Protein AF-A0A2E7BSB4-F1 (afdb_monomer_lite)

pLDDT: mean 89.31, std 11.42, range [35.22, 98.62]

Structure (mmCIF, N/CA/C/O backbone):
data_AF-A0A2E7BSB4-F1
#
_entry.id   AF-A0A2E7BSB4-F1
#
loop_
_atom_site.group_PDB
_atom_site.id
_atom_site.type_symbol
_atom_site.label_atom_id
_atom_site.label_alt_id
_atom_site.label_comp_id
_atom_site.label_asym_id
_atom_site.label_entity_id
_atom_site.label_seq_id
_atom_site.pdbx_PDB_ins_code
_atom_site.Cartn_x
_atom_site.Cartn_y
_atom_site.Cartn_z
_atom_site.occupancy
_atom_site.B_iso_or_equiv
_atom_site.auth_seq_id
_atom_site.auth_comp_id
_atom_site.auth_asym_id
_atom_site.auth_atom_id
_atom_site.pdbx_PDB_model_num
ATOM 1 N N . MET A 1 1 ? 7.992 -13.435 1.504 1.00 95.12 1 MET A N 1
ATOM 2 C CA . MET A 1 1 ? 9.148 -14.080 0.833 1.00 95.12 1 MET A CA 1
ATOM 3 C C . MET A 1 1 ? 10.326 -14.123 1.796 1.00 95.12 1 MET A C 1
ATOM 5 O O . MET A 1 1 ? 10.462 -13.188 2.567 1.00 95.12 1 MET A O 1
ATOM 9 N N . ILE A 1 2 ? 11.161 -15.165 1.762 1.00 96.50 2 ILE A N 1
ATOM 10 C CA . ILE A 1 2 ? 12.450 -15.237 2.476 1.00 96.50 2 ILE A CA 1
ATOM 11 C C . ILE A 1 2 ? 13.504 -15.755 1.487 1.00 96.50 2 ILE A C 1
ATOM 13 O O . ILE A 1 2 ? 13.307 -16.809 0.882 1.00 96.50 2 ILE A O 1
ATOM 17 N N . ARG A 1 3 ? 14.599 -15.011 1.282 1.00 94.50 3 ARG A N 1
ATOM 18 C CA . ARG A 1 3 ? 15.708 -15.318 0.353 1.00 94.50 3 ARG A CA 1
ATOM 19 C C . ARG A 1 3 ? 15.239 -15.720 -1.053 1.00 94.50 3 ARG A C 1
ATOM 21 O O . ARG A 1 3 ? 15.658 -16.734 -1.608 1.00 94.50 3 ARG A O 1
ATOM 28 N N . GLY A 1 4 ? 14.315 -14.948 -1.625 1.00 94.81 4 GLY A N 1
ATOM 29 C CA . GLY A 1 4 ? 13.768 -15.226 -2.959 1.00 94.81 4 GLY A CA 1
ATOM 30 C C . GLY A 1 4 ? 12.701 -16.328 -3.004 1.00 94.81 4 GLY A C 1
ATOM 31 O O . GLY A 1 4 ? 12.092 -16.519 -4.052 1.00 94.81 4 GLY A O 1
ATOM 32 N N . GLN A 1 5 ? 12.451 -17.045 -1.902 1.00 97.25 5 GLN A N 1
ATOM 33 C CA . GLN A 1 5 ? 11.452 -18.114 -1.823 1.00 97.25 5 GLN A CA 1
ATOM 34 C C . GLN A 1 5 ? 10.128 -17.588 -1.255 1.00 97.25 5 GLN A C 1
ATOM 36 O O . GLN A 1 5 ? 10.102 -16.794 -0.309 1.00 97.25 5 GLN A O 1
ATOM 41 N N . VAL A 1 6 ? 9.016 -18.016 -1.841 1.00 97.69 6 VAL A N 1
ATOM 42 C CA . VAL A 1 6 ? 7.657 -17.584 -1.501 1.00 97.69 6 VAL A CA 1
ATOM 43 C C . VAL A 1 6 ? 6.972 -18.682 -0.697 1.00 97.69 6 VAL A C 1
ATOM 45 O O . VAL A 1 6 ? 7.052 -19.852 -1.068 1.00 97.69 6 VAL A O 1
ATOM 48 N N . TYR A 1 7 ? 6.292 -18.293 0.382 1.00 97.75 7 TYR A N 1
ATOM 49 C CA . TYR A 1 7 ? 5.644 -19.201 1.327 1.00 97.75 7 TYR A CA 1
ATOM 50 C C . TYR A 1 7 ? 4.199 -18.762 1.562 1.00 97.75 7 TYR A C 1
ATOM 52 O O . TYR A 1 7 ? 3.951 -17.557 1.672 1.00 97.75 7 TYR A O 1
ATOM 60 N N . ASP A 1 8 ? 3.279 -19.720 1.647 1.00 97.31 8 ASP A N 1
ATOM 61 C CA . ASP A 1 8 ? 1.910 -19.502 2.119 1.00 97.31 8 ASP A CA 1
ATOM 62 C C . ASP A 1 8 ? 1.828 -19.857 3.603 1.00 97.31 8 ASP A C 1
ATOM 64 O O . ASP A 1 8 ? 1.840 -21.023 3.980 1.00 97.31 8 ASP A O 1
ATOM 68 N N . LEU A 1 9 ? 1.762 -18.834 4.452 1.00 96.31 9 LEU A N 1
ATOM 69 C CA . LEU A 1 9 ? 1.710 -19.000 5.902 1.00 96.31 9 LEU A CA 1
ATOM 70 C C . LEU A 1 9 ? 0.288 -18.881 6.462 1.00 96.31 9 LEU A C 1
ATOM 72 O O . LEU A 1 9 ? 0.150 -18.734 7.674 1.00 96.31 9 LEU A O 1
ATOM 76 N N . ASN A 1 10 ? -0.760 -18.927 5.630 1.00 94.81 10 ASN A N 1
ATOM 77 C CA . ASN A 1 10 ? -2.141 -18.737 6.086 1.00 94.81 10 ASN A CA 1
ATOM 78 C C . ASN A 1 10 ? -2.539 -19.743 7.174 1.00 94.81 10 ASN A C 1
ATOM 80 O O . ASN A 1 10 ? -3.096 -19.350 8.193 1.00 94.81 10 ASN A O 1
ATOM 84 N N . GLU A 1 11 ? -2.204 -21.024 7.007 1.00 93.69 11 GLU A N 1
ATOM 85 C CA . GLU A 1 11 ? -2.475 -22.042 8.033 1.00 93.69 11 GLU A CA 1
ATOM 86 C C . GLU A 1 11 ? -1.534 -21.904 9.240 1.00 93.69 11 GLU A C 1
ATOM 88 O O . GLU A 1 11 ? -1.937 -22.087 10.390 1.00 93.69 11 GLU A O 1
ATOM 93 N N . PHE A 1 12 ? -0.278 -21.519 8.994 1.00 95.00 12 PHE A N 1
ATOM 94 C CA . PHE A 1 12 ? 0.735 -21.377 10.038 1.00 95.00 12 PHE A CA 1
ATOM 95 C C . PHE A 1 12 ? 0.530 -20.149 10.931 1.00 95.00 12 PHE A C 1
ATOM 97 O O . PHE A 1 12 ? 1.048 -20.102 12.048 1.00 95.00 12 PHE A O 1
ATOM 104 N N . ILE A 1 13 ? -0.216 -19.142 10.473 1.00 94.94 13 ILE A N 1
ATOM 105 C CA . ILE A 1 13 ? -0.284 -17.832 11.129 1.00 94.94 13 ILE A CA 1
ATOM 106 C C . ILE A 1 13 ? -0.760 -17.912 12.586 1.00 94.94 13 ILE A C 1
ATOM 108 O O . ILE A 1 13 ? -0.289 -17.161 13.441 1.00 94.94 13 ILE A O 1
ATOM 112 N N . HIS A 1 14 ? -1.650 -18.862 12.876 1.00 92.62 14 HIS A N 1
ATOM 113 C CA . HIS A 1 14 ? -2.204 -19.115 14.206 1.00 92.62 14 HIS A CA 1
ATOM 114 C C . HIS A 1 14 ? -1.320 -20.026 15.070 1.00 92.62 14 HIS A C 1
ATOM 116 O O . HIS A 1 14 ? -1.519 -20.101 16.280 1.00 92.62 14 HIS A O 1
ATOM 122 N N . LEU A 1 15 ? -0.351 -20.708 14.455 1.00 94.12 15 LEU A N 1
ATOM 123 C CA . LEU A 1 15 ? 0.587 -21.626 15.103 1.00 94.12 15 LEU A CA 1
ATOM 124 C C . LEU A 1 15 ? 1.935 -20.966 15.411 1.00 94.12 15 LEU A C 1
ATOM 126 O O . LEU A 1 15 ? 2.738 -21.524 16.156 1.00 94.12 15 LEU A O 1
ATOM 130 N N . HIS A 1 16 ? 2.195 -19.787 14.842 1.00 94.50 16 HIS A N 1
ATOM 131 C CA . HIS A 1 16 ? 3.463 -19.094 15.001 1.00 94.50 16 HIS A CA 1
ATOM 132 C C . HIS A 1 16 ? 3.718 -18.710 16.472 1.00 94.50 16 HIS A C 1
ATOM 134 O O . HIS A 1 16 ? 2.967 -17.897 17.021 1.00 94.50 16 HIS A O 1
ATOM 140 N N . PRO A 1 17 ? 4.807 -19.197 17.106 1.00 93.50 17 PRO A N 1
ATOM 141 C CA . PRO A 1 17 ? 5.092 -18.909 18.515 1.00 93.50 17 PRO A CA 1
ATOM 142 C C . PRO A 1 17 ? 5.277 -17.418 18.829 1.00 93.50 17 PRO A C 1
ATOM 144 O O . PRO A 1 17 ? 4.973 -16.977 19.933 1.00 93.50 17 PRO A O 1
ATOM 147 N N . GLY A 1 18 ? 5.740 -16.624 17.856 1.00 90.56 18 GLY A N 1
ATOM 148 C CA . GLY A 1 18 ? 5.853 -15.166 17.982 1.00 90.56 18 GLY A CA 1
ATOM 149 C C . GLY A 1 18 ? 4.527 -14.410 17.808 1.00 90.56 18 GLY A C 1
ATOM 150 O O . GLY A 1 18 ? 4.503 -13.185 17.901 1.00 90.56 18 GLY A O 1
ATOM 151 N N . GLY A 1 19 ? 3.427 -15.118 17.538 1.00 92.69 19 GLY A N 1
ATOM 152 C CA . GLY A 1 19 ? 2.100 -14.558 17.301 1.00 92.69 19 GLY A CA 1
ATOM 153 C C . GLY A 1 19 ? 1.853 -14.122 15.853 1.00 92.69 19 GLY A C 1
ATOM 154 O O . GLY A 1 19 ? 2.778 -13.851 15.081 1.00 92.69 19 GLY A O 1
ATOM 155 N N . ALA A 1 20 ? 0.568 -14.028 15.497 1.00 93.12 20 ALA A N 1
ATOM 156 C CA . ALA A 1 20 ? 0.107 -13.711 14.144 1.00 93.12 20 ALA A CA 1
ATOM 157 C C . ALA A 1 20 ? 0.530 -12.311 13.668 1.00 93.12 20 ALA A C 1
ATOM 159 O O . ALA A 1 20 ? 0.918 -12.144 12.515 1.00 93.12 20 ALA A O 1
ATOM 160 N N . LYS A 1 21 ? 0.518 -11.307 14.560 1.00 92.00 21 LYS A N 1
ATOM 161 C CA . LYS A 1 21 ? 0.800 -9.898 14.213 1.00 92.00 21 LYS A CA 1
ATOM 162 C C . LYS A 1 21 ? 2.166 -9.696 13.554 1.00 92.00 21 LYS A C 1
ATOM 164 O O . LYS A 1 21 ? 2.286 -8.875 12.651 1.00 92.00 21 LYS A O 1
ATOM 169 N N . ILE A 1 22 ? 3.182 -10.461 13.964 1.00 92.69 22 ILE A N 1
ATOM 170 C CA . ILE A 1 22 ? 4.529 -10.378 13.376 1.00 92.69 22 ILE A CA 1
ATOM 171 C C . ILE A 1 22 ? 4.515 -10.852 11.919 1.00 92.69 22 ILE A C 1
ATOM 173 O O . ILE A 1 22 ? 5.155 -10.237 11.069 1.00 92.69 22 ILE A O 1
ATOM 177 N N . LEU A 1 23 ? 3.758 -11.909 11.618 1.00 95.06 23 LEU A N 1
ATOM 178 C CA . LEU A 1 23 ? 3.618 -12.415 10.254 1.00 95.06 23 LEU A CA 1
ATOM 179 C C . LEU A 1 23 ? 2.775 -11.471 9.391 1.00 95.06 23 LEU A C 1
ATOM 181 O O . LEU A 1 23 ? 3.161 -11.201 8.257 1.00 95.06 23 LEU A O 1
ATOM 185 N N . ILE A 1 24 ? 1.695 -10.906 9.946 1.00 95.38 24 ILE A N 1
ATOM 186 C CA . ILE A 1 24 ? 0.869 -9.886 9.276 1.00 95.38 24 ILE A CA 1
ATOM 187 C C . ILE A 1 24 ? 1.730 -8.687 8.872 1.00 95.38 24 ILE A C 1
ATOM 189 O O . ILE A 1 24 ? 1.668 -8.260 7.726 1.00 95.38 24 ILE A O 1
ATOM 193 N N . SER A 1 25 ? 2.611 -8.203 9.756 1.00 94.75 25 SER A N 1
ATOM 194 C CA . SER A 1 25 ? 3.522 -7.086 9.457 1.00 94.75 25 SER A CA 1
ATOM 195 C C . SER A 1 25 ? 4.434 -7.323 8.248 1.00 94.75 25 SER A C 1
ATOM 197 O O . SER A 1 25 ? 4.931 -6.363 7.668 1.00 94.75 25 SER A O 1
ATOM 199 N N . SER A 1 26 ? 4.690 -8.578 7.871 1.00 95.25 26 SER A N 1
ATOM 200 C CA . SER A 1 26 ? 5.563 -8.949 6.748 1.00 95.25 26 SER A CA 1
ATOM 201 C C . SER A 1 26 ? 4.821 -9.624 5.588 1.00 95.25 26 SER A C 1
ATOM 203 O O . SER A 1 26 ? 5.456 -10.080 4.630 1.00 95.25 26 SER A O 1
ATOM 205 N N . ALA A 1 27 ? 3.490 -9.705 5.649 1.00 96.12 27 ALA A N 1
ATOM 206 C CA . ALA A 1 27 ? 2.683 -10.310 4.600 1.00 96.12 27 ALA A CA 1
ATOM 207 C C . ALA A 1 27 ? 2.865 -9.545 3.278 1.00 96.12 27 ALA A C 1
ATOM 209 O O . ALA A 1 27 ? 2.894 -8.318 3.253 1.00 96.12 27 ALA A O 1
ATOM 210 N N . GLY A 1 28 ? 3.044 -10.274 2.172 1.00 95.31 28 GLY A N 1
ATOM 211 C CA . GLY A 1 28 ? 3.274 -9.676 0.848 1.00 95.31 28 GLY A CA 1
ATOM 212 C C . GLY A 1 28 ? 4.652 -9.028 0.637 1.00 95.31 28 GLY A C 1
ATOM 213 O O . GLY A 1 28 ? 4.890 -8.472 -0.431 1.00 95.31 28 GLY A O 1
ATOM 214 N N . MET A 1 29 ? 5.569 -9.122 1.606 1.00 95.25 29 MET A N 1
ATOM 215 C CA . MET A 1 29 ? 6.887 -8.477 1.562 1.00 95.25 29 MET A CA 1
ATOM 216 C C . MET A 1 29 ? 8.059 -9.470 1.571 1.00 95.25 29 MET A C 1
ATOM 218 O O . MET A 1 29 ? 7.892 -10.688 1.720 1.00 95.25 29 MET A O 1
ATOM 222 N N . ASP A 1 30 ? 9.278 -8.943 1.433 1.00 96.06 30 ASP A N 1
ATOM 223 C CA . ASP A 1 30 ? 10.504 -9.661 1.779 1.00 96.06 30 ASP A CA 1
ATOM 224 C C . ASP A 1 30 ? 10.740 -9.629 3.299 1.00 96.06 30 ASP A C 1
ATOM 226 O O . ASP A 1 30 ? 11.121 -8.610 3.870 1.00 96.06 30 ASP A O 1
ATOM 230 N N . ALA A 1 31 ? 10.520 -10.769 3.950 1.00 96.56 31 ALA A N 1
ATOM 231 C CA . ALA A 1 31 ? 10.683 -10.968 5.383 1.00 96.56 31 ALA A CA 1
ATOM 232 C C . ALA A 1 31 ? 12.084 -11.485 5.758 1.00 96.56 31 ALA A C 1
ATOM 234 O O . ALA A 1 31 ? 12.300 -11.845 6.914 1.00 96.56 31 ALA A O 1
ATOM 235 N N . THR A 1 32 ? 13.040 -11.545 4.817 1.00 96.69 32 THR A N 1
ATOM 236 C CA . THR A 1 32 ? 14.380 -12.118 5.050 1.00 96.69 32 THR A CA 1
ATOM 237 C C . THR A 1 32 ? 15.068 -11.485 6.252 1.00 96.69 32 THR A C 1
ATOM 239 O O . THR A 1 32 ? 15.476 -12.194 7.166 1.00 96.69 32 THR A O 1
ATOM 242 N N . THR A 1 33 ? 15.125 -10.153 6.309 1.00 95.38 33 THR A N 1
ATOM 243 C CA . THR A 1 33 ? 15.763 -9.438 7.422 1.00 95.38 33 THR A CA 1
ATOM 244 C C . THR A 1 33 ? 15.073 -9.721 8.756 1.00 95.38 33 THR A C 1
ATOM 246 O O . THR A 1 33 ? 15.748 -9.917 9.762 1.00 95.38 33 THR A O 1
ATOM 249 N N . ALA A 1 34 ? 13.736 -9.765 8.786 1.00 94.00 34 ALA A N 1
ATOM 250 C CA . ALA A 1 34 ? 12.984 -10.053 10.007 1.00 94.00 34 ALA A CA 1
ATOM 251 C C . ALA A 1 34 ? 13.231 -11.489 10.493 1.00 94.00 34 ALA A C 1
ATOM 253 O O . ALA A 1 34 ? 13.474 -11.699 11.678 1.00 94.00 34 ALA A O 1
ATOM 254 N N . TYR A 1 35 ? 13.236 -12.451 9.568 1.00 95.69 35 TYR A N 1
ATOM 255 C CA . TYR A 1 35 ? 13.527 -13.860 9.822 1.00 95.69 35 TYR A CA 1
ATOM 256 C C . TYR A 1 35 ? 14.959 -14.073 10.335 1.00 95.69 35 TYR A C 1
ATOM 258 O O . TYR A 1 35 ? 15.191 -14.832 11.275 1.00 95.69 35 TYR A O 1
ATOM 266 N N . GLU A 1 36 ? 15.934 -13.380 9.745 1.00 95.88 36 GLU A N 1
ATOM 267 C CA . GLU A 1 36 ? 17.338 -13.497 10.133 1.00 95.88 36 GLU A CA 1
ATOM 268 C C . GLU A 1 36 ? 17.643 -12.816 11.467 1.00 95.88 36 GLU A C 1
ATOM 270 O O . GLU A 1 36 ? 18.402 -13.362 12.264 1.00 95.88 36 GLU A O 1
ATOM 275 N N . LYS A 1 37 ? 17.005 -11.673 11.745 1.00 95.62 37 LYS A N 1
ATOM 276 C CA . LYS A 1 37 ? 17.192 -10.897 12.979 1.00 95.62 37 LYS A CA 1
ATOM 277 C C . LYS A 1 37 ? 16.829 -11.672 14.247 1.00 95.62 37 LYS A C 1
ATOM 279 O O . LYS A 1 37 ? 17.408 -11.407 15.295 1.00 95.62 37 LYS A O 1
ATOM 284 N N . VAL A 1 38 ? 15.874 -12.595 14.161 1.00 94.69 38 VAL A N 1
ATOM 285 C CA . VAL A 1 38 ? 15.484 -13.486 15.270 1.00 94.69 38 VAL A CA 1
ATOM 286 C C . VAL A 1 38 ? 16.143 -14.863 15.169 1.00 94.69 38 VAL A C 1
ATOM 288 O O . VAL A 1 38 ? 15.696 -15.815 15.798 1.00 94.69 38 VAL A O 1
ATOM 291 N N . GLU A 1 39 ? 17.190 -14.976 14.349 1.00 95.75 39 GLU A N 1
ATOM 292 C CA . GLU A 1 39 ? 18.036 -16.164 14.219 1.00 95.75 39 GLU A CA 1
ATOM 293 C C . GLU A 1 39 ? 17.301 -17.440 13.774 1.00 95.75 39 GLU A C 1
ATOM 295 O O . GLU A 1 39 ? 17.854 -18.535 13.847 1.00 95.75 39 GLU A O 1
ATOM 300 N N . HIS A 1 40 ? 16.099 -17.328 13.192 1.00 95.06 40 HIS A N 1
ATOM 301 C CA . HIS A 1 40 ? 15.372 -18.490 12.661 1.00 95.06 40 HIS A CA 1
ATOM 302 C C . HIS A 1 40 ? 16.173 -19.249 11.591 1.00 95.06 40 HIS A C 1
ATOM 304 O O . HIS A 1 40 ? 16.036 -20.459 11.442 1.00 95.06 40 HIS A O 1
ATOM 310 N N . HIS A 1 41 ? 17.044 -18.552 10.860 1.00 93.31 41 HIS A N 1
ATOM 311 C CA . HIS A 1 41 ? 17.946 -19.140 9.869 1.00 93.31 41 HIS A CA 1
ATOM 312 C C . HIS A 1 41 ? 19.026 -20.064 10.457 1.00 93.31 41 HIS A C 1
ATOM 314 O O . HIS A 1 41 ? 19.636 -20.815 9.700 1.00 93.31 41 HIS A O 1
ATOM 320 N N . LEU A 1 42 ? 19.267 -20.017 11.772 1.00 95.38 42 LEU A N 1
ATOM 321 C CA . LEU A 1 42 ? 20.225 -20.882 12.466 1.00 95.38 42 LEU A CA 1
ATOM 322 C C . LEU A 1 42 ? 19.580 -22.170 13.000 1.00 95.38 42 LEU A C 1
ATOM 324 O O . LEU A 1 42 ? 20.297 -23.086 13.398 1.00 95.38 42 LEU A O 1
ATOM 328 N N . ASN A 1 43 ? 18.246 -22.263 13.007 1.00 95.25 43 ASN A N 1
ATOM 329 C CA . ASN A 1 43 ? 17.513 -23.413 13.527 1.00 95.25 43 ASN A CA 1
ATOM 330 C C . ASN A 1 43 ? 16.973 -24.288 12.381 1.00 95.25 43 ASN A C 1
ATOM 332 O O . ASN A 1 43 ? 16.087 -23.883 11.625 1.00 95.25 43 ASN A O 1
ATOM 336 N N . SER A 1 44 ? 17.486 -25.516 12.275 1.00 94.00 44 SER A N 1
ATOM 337 C CA . SER A 1 44 ? 17.093 -26.473 11.235 1.00 94.00 44 SER A CA 1
ATOM 338 C C . SER A 1 44 ? 15.641 -26.941 11.344 1.00 94.00 44 SER A C 1
ATOM 340 O O . SER A 1 44 ? 15.029 -27.203 10.313 1.00 94.00 44 SER A O 1
ATOM 342 N N . GLU A 1 45 ? 15.066 -27.019 12.547 1.00 94.00 45 GLU A N 1
ATOM 343 C CA . GLU A 1 45 ? 13.658 -27.392 12.743 1.00 94.00 45 GLU A CA 1
ATOM 344 C C . GLU A 1 45 ? 12.722 -26.293 12.234 1.00 94.00 45 GLU A C 1
ATOM 346 O O . GLU A 1 45 ? 11.745 -26.579 11.544 1.00 94.00 45 GLU A O 1
ATOM 351 N N . VAL A 1 46 ? 13.058 -25.026 12.505 1.00 94.44 46 VAL A N 1
ATOM 352 C CA . VAL A 1 46 ? 12.305 -23.874 11.984 1.00 94.44 46 VAL A CA 1
ATOM 353 C C . VAL A 1 46 ? 12.383 -23.835 10.461 1.00 94.44 46 VAL A C 1
ATOM 355 O O . VAL A 1 46 ? 11.371 -23.605 9.801 1.00 94.44 46 VAL A O 1
ATOM 358 N N . HIS A 1 47 ? 13.558 -24.108 9.889 1.00 90.25 47 HIS A N 1
ATOM 359 C CA . HIS A 1 47 ? 13.717 -24.150 8.438 1.00 90.25 47 HIS A CA 1
ATOM 360 C C . HIS A 1 47 ? 12.926 -25.300 7.795 1.00 90.25 47 HIS A C 1
ATOM 362 O O . HIS A 1 47 ? 12.202 -25.070 6.831 1.00 90.25 47 HIS A O 1
ATOM 368 N N . ALA A 1 48 ? 12.988 -26.506 8.371 1.00 92.62 48 ALA A N 1
ATOM 369 C CA . ALA A 1 48 ? 12.220 -27.657 7.897 1.00 92.62 48 ALA A CA 1
ATOM 370 C C . ALA A 1 48 ? 10.704 -27.415 7.978 1.00 92.62 48 ALA A C 1
ATOM 372 O O . ALA A 1 48 ? 9.965 -27.800 7.074 1.00 92.62 48 ALA A O 1
ATOM 373 N N . MET A 1 49 ? 10.242 -26.737 9.032 1.00 94.00 49 MET A N 1
ATOM 374 C CA . MET A 1 49 ? 8.844 -26.334 9.170 1.00 94.00 49 MET A CA 1
ATOM 375 C C . MET A 1 49 ? 8.448 -25.289 8.122 1.00 94.00 49 MET A C 1
ATOM 377 O O . MET A 1 49 ? 7.392 -25.415 7.510 1.00 94.00 49 MET A O 1
ATOM 381 N N . LEU A 1 50 ? 9.291 -24.281 7.881 1.00 94.94 50 LEU A N 1
ATOM 382 C CA . LEU A 1 50 ? 9.055 -23.250 6.867 1.00 94.94 50 LEU A CA 1
ATOM 383 C C . LEU A 1 50 ? 8.930 -23.854 5.457 1.00 94.94 50 LEU A C 1
ATOM 385 O O . LEU A 1 50 ? 8.062 -23.438 4.689 1.00 94.94 50 LEU A O 1
ATOM 389 N N . ASP A 1 51 ? 9.750 -24.855 5.128 1.00 94.56 51 ASP A N 1
ATOM 390 C CA . ASP A 1 51 ? 9.737 -25.521 3.821 1.00 94.56 51 ASP A CA 1
ATOM 391 C C . ASP A 1 51 ? 8.410 -26.231 3.508 1.00 94.56 51 ASP A C 1
ATOM 393 O O . ASP A 1 51 ? 8.040 -26.329 2.336 1.00 94.56 51 ASP A O 1
ATOM 397 N N . MET A 1 52 ? 7.646 -26.654 4.524 1.00 95.25 52 MET A N 1
ATOM 398 C CA . MET A 1 52 ? 6.307 -27.235 4.333 1.00 95.25 52 MET A CA 1
ATOM 399 C C . MET A 1 52 ? 5.318 -26.248 3.701 1.00 95.25 52 MET A C 1
ATOM 401 O O . MET A 1 52 ? 4.368 -26.660 3.042 1.00 95.25 52 MET A O 1
ATOM 405 N N . TYR A 1 53 ? 5.557 -24.950 3.885 1.00 96.56 53 TYR A N 1
ATOM 406 C CA . TYR A 1 53 ? 4.700 -23.866 3.412 1.00 96.56 53 TYR A CA 1
ATOM 407 C C . TYR A 1 53 ? 5.201 -23.240 2.106 1.00 96.56 53 TYR A C 1
ATOM 409 O O . TYR A 1 53 ? 4.699 -22.204 1.667 1.00 96.56 53 TYR A O 1
ATOM 417 N N . LYS A 1 54 ? 6.235 -23.815 1.483 1.00 97.19 54 LYS A N 1
ATOM 418 C CA . LYS A 1 54 ? 6.866 -23.251 0.291 1.00 97.19 54 LYS A CA 1
ATOM 419 C C . LYS A 1 54 ? 5.957 -23.375 -0.934 1.00 97.19 54 LYS A C 1
ATOM 421 O O . LYS A 1 54 ? 5.628 -24.472 -1.368 1.00 97.19 54 LYS A O 1
ATOM 426 N N . MET A 1 55 ? 5.644 -22.240 -1.557 1.00 97.12 55 MET A N 1
ATOM 427 C CA . MET A 1 55 ? 4.894 -22.178 -2.817 1.00 97.12 55 MET A CA 1
ATOM 428 C C . MET A 1 55 ? 5.790 -22.116 -4.056 1.00 97.12 55 MET A C 1
ATOM 430 O O . MET A 1 55 ? 5.409 -22.589 -5.123 1.00 97.12 55 MET A O 1
ATOM 434 N N . GLY A 1 56 ? 6.972 -21.503 -3.955 1.00 96.62 56 GLY A N 1
ATOM 435 C CA . GLY A 1 56 ? 7.847 -21.318 -5.112 1.00 96.62 56 GLY A CA 1
ATOM 436 C C . GLY A 1 56 ? 8.940 -20.285 -4.880 1.00 96.62 56 GLY A C 1
ATOM 437 O O . GLY A 1 56 ? 9.350 -20.042 -3.746 1.00 96.62 56 GLY A O 1
ATOM 438 N N . SER A 1 57 ? 9.413 -19.666 -5.958 1.00 96.25 57 SER A N 1
ATOM 439 C CA . SER A 1 57 ? 10.452 -18.634 -5.922 1.00 96.25 57 SER A CA 1
ATOM 440 C C . SER A 1 57 ? 10.108 -17.461 -6.828 1.00 96.25 57 SER A C 1
ATOM 442 O O . SER A 1 57 ? 9.469 -17.637 -7.865 1.00 96.25 57 SER A O 1
ATOM 444 N N . VAL A 1 58 ? 10.581 -16.271 -6.468 1.00 94.25 58 VAL A N 1
ATOM 445 C CA . VAL A 1 58 ? 10.441 -15.081 -7.307 1.00 94.25 58 VAL A CA 1
ATOM 446 C C . VAL A 1 58 ? 11.260 -15.247 -8.583 1.00 94.25 58 VAL A C 1
ATOM 448 O O . VAL A 1 58 ? 12.447 -15.574 -8.548 1.00 94.25 58 VAL A O 1
ATOM 451 N N . ARG A 1 59 ? 10.605 -15.015 -9.721 1.00 93.88 59 ARG A N 1
ATOM 452 C CA . ARG A 1 59 ? 11.230 -15.046 -11.041 1.00 93.88 59 ARG A CA 1
ATOM 453 C C . ARG A 1 59 ? 12.093 -13.802 -11.244 1.00 93.88 59 ARG A C 1
ATOM 455 O O . ARG A 1 59 ? 11.668 -12.687 -10.948 1.00 93.88 59 ARG A O 1
ATOM 462 N N . ARG A 1 60 ? 13.297 -13.989 -11.784 1.00 92.69 60 ARG A N 1
ATOM 463 C CA . ARG A 1 60 ? 14.149 -12.887 -12.243 1.00 92.69 60 ARG A CA 1
ATOM 464 C C . ARG A 1 60 ? 13.689 -12.434 -13.631 1.00 92.69 60 ARG A C 1
ATOM 466 O O . ARG A 1 60 ? 13.452 -13.281 -14.485 1.00 92.69 60 ARG A O 1
ATOM 473 N N . LEU A 1 61 ? 13.556 -11.123 -13.823 1.00 94.81 61 LEU A N 1
ATOM 474 C CA . LEU A 1 61 ? 13.203 -10.512 -15.110 1.00 94.81 61 LEU A CA 1
ATOM 475 C C . LEU A 1 61 ? 14.468 -10.167 -15.908 1.00 94.81 61 LEU A C 1
ATOM 477 O O . LEU A 1 61 ? 15.438 -9.678 -15.316 1.00 94.81 61 LEU A O 1
ATOM 481 N N . GLU A 1 62 ? 14.437 -10.333 -17.232 1.00 94.88 62 GLU A N 1
ATOM 482 C CA . GLU A 1 62 ? 15.514 -9.937 -18.144 1.00 94.88 62 GLU A CA 1
ATOM 483 C C . GLU A 1 62 ? 15.227 -8.547 -18.737 1.00 94.88 62 GLU A C 1
ATOM 485 O O . GLU A 1 62 ? 14.877 -8.370 -19.898 1.00 94.88 62 GLU A O 1
ATOM 490 N N . LEU A 1 63 ? 15.398 -7.507 -17.914 1.00 93.38 63 LEU A N 1
ATOM 491 C CA . LEU A 1 63 ? 15.100 -6.108 -18.281 1.00 93.38 63 LEU A CA 1
ATOM 492 C C . LEU A 1 63 ? 16.124 -5.467 -19.243 1.00 93.38 63 LEU A C 1
ATOM 494 O O . LEU A 1 63 ? 16.027 -4.281 -19.558 1.00 93.38 63 LEU A O 1
ATOM 498 N N . GLY A 1 64 ? 17.127 -6.225 -19.688 1.00 90.69 64 GLY A N 1
ATOM 499 C CA . GLY A 1 64 ? 18.141 -5.761 -20.632 1.00 90.69 64 GLY A CA 1
ATOM 500 C C . GLY A 1 64 ? 18.958 -4.555 -20.149 1.00 90.69 64 GLY A C 1
ATOM 501 O O . GLY A 1 64 ? 19.143 -4.317 -18.953 1.00 90.69 64 GLY A O 1
ATOM 502 N N . SER A 1 65 ? 19.488 -3.802 -21.113 1.00 90.12 65 SER A N 1
ATOM 503 C CA . SER A 1 65 ? 20.346 -2.627 -20.902 1.00 90.12 65 SER A CA 1
ATOM 504 C C . SER A 1 65 ? 19.650 -1.305 -21.236 1.00 90.12 65 SER A C 1
ATOM 506 O O . SER A 1 6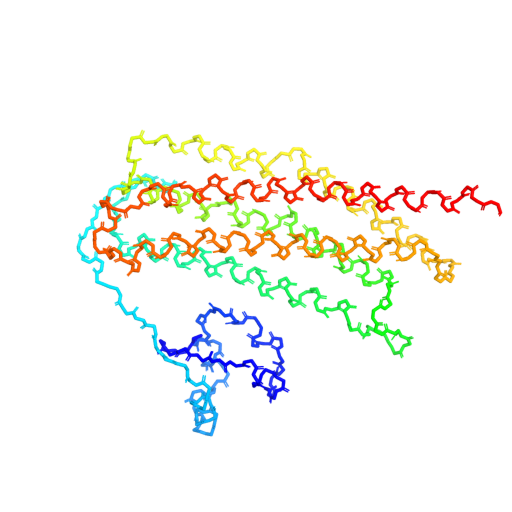5 ? 20.320 -0.285 -21.394 1.00 90.12 65 SER A O 1
ATOM 508 N N . ALA A 1 66 ? 18.321 -1.310 -21.352 1.00 87.88 66 ALA A N 1
ATOM 509 C CA . ALA A 1 66 ? 17.555 -0.127 -21.709 1.00 87.88 66 ALA A CA 1
ATOM 510 C C . ALA A 1 66 ? 17.668 0.971 -20.635 1.00 87.88 66 ALA A C 1
ATOM 512 O O . ALA A 1 66 ? 17.663 0.696 -19.428 1.00 87.88 66 ALA A O 1
ATOM 513 N N . TRP A 1 67 ? 17.784 2.224 -21.075 1.00 90.00 67 TRP A N 1
ATOM 514 C CA . TRP A 1 67 ? 18.006 3.382 -20.211 1.00 90.00 67 TRP A CA 1
ATOM 515 C C . TRP A 1 67 ? 17.375 4.651 -20.793 1.00 90.00 67 TRP A C 1
ATOM 517 O O . TRP A 1 67 ? 17.089 4.726 -21.985 1.00 90.00 67 TRP A O 1
ATOM 527 N N . GLY A 1 68 ? 17.178 5.656 -19.941 1.00 87.62 68 GLY A N 1
ATOM 528 C CA . GLY A 1 68 ? 16.671 6.974 -20.317 1.00 87.62 68 GLY A CA 1
ATOM 529 C C . GLY A 1 68 ? 17.125 8.070 -19.354 1.00 87.62 68 GLY A C 1
ATOM 530 O O . GLY A 1 68 ? 17.871 7.821 -18.402 1.00 87.62 68 GLY A O 1
ATOM 531 N N . TYR A 1 69 ? 16.676 9.298 -19.606 1.00 90.44 69 TYR A N 1
ATOM 532 C CA . TYR A 1 69 ? 16.942 10.450 -18.746 1.00 90.44 69 TYR A CA 1
ATOM 533 C C . TYR A 1 69 ? 15.695 10.805 -17.939 1.00 90.44 69 TYR A C 1
ATOM 535 O O . TYR A 1 69 ? 14.628 11.029 -18.498 1.00 90.44 69 TYR A O 1
ATOM 543 N N . ALA A 1 70 ? 15.844 10.919 -16.623 1.00 92.00 70 ALA A N 1
ATOM 544 C CA . ALA A 1 70 ? 14.802 11.396 -15.728 1.00 92.00 70 ALA A CA 1
ATOM 545 C C . ALA A 1 70 ? 15.217 12.727 -15.099 1.00 92.00 70 ALA A C 1
ATOM 547 O O . ALA A 1 70 ? 16.336 12.875 -14.605 1.00 92.00 70 ALA A O 1
ATOM 548 N N . LEU A 1 71 ? 14.303 13.695 -15.074 1.00 90.44 71 LEU A N 1
ATOM 549 C CA . LEU A 1 71 ? 14.468 14.913 -14.287 1.00 90.44 71 LEU A CA 1
ATOM 550 C C . LEU A 1 71 ? 13.842 14.673 -12.916 1.00 90.44 71 LEU A C 1
ATOM 552 O O . LEU A 1 71 ? 12.621 14.649 -12.778 1.00 90.44 71 LEU A O 1
ATOM 556 N N . THR A 1 72 ? 14.684 14.451 -11.913 1.00 88.56 72 THR A N 1
ATOM 557 C CA . THR A 1 72 ? 14.248 14.225 -10.530 1.00 88.56 72 THR A CA 1
ATOM 558 C C . THR A 1 72 ? 14.322 15.526 -9.726 1.00 88.56 72 THR A C 1
ATOM 560 O O . THR A 1 72 ? 15.018 16.455 -10.147 1.00 88.56 72 THR A O 1
ATOM 563 N N . PRO A 1 73 ? 13.701 15.605 -8.534 1.00 81.44 73 PRO A N 1
ATOM 564 C CA . PRO A 1 73 ? 13.879 16.753 -7.641 1.00 81.44 73 PRO A CA 1
ATOM 565 C C . PRO A 1 73 ? 15.347 17.034 -7.265 1.00 81.44 73 PRO A C 1
ATOM 567 O O . PRO A 1 73 ? 15.696 18.169 -6.959 1.00 81.44 73 PRO A O 1
ATOM 570 N N . ALA A 1 74 ? 16.218 16.019 -7.321 1.00 87.00 74 ALA A N 1
ATOM 571 C CA . ALA A 1 74 ? 17.657 16.147 -7.077 1.00 87.00 74 ALA A CA 1
ATOM 572 C C . ALA A 1 74 ? 18.465 16.549 -8.331 1.00 87.00 74 ALA A C 1
ATOM 574 O O . ALA A 1 74 ? 19.684 16.691 -8.257 1.00 87.00 74 ALA A O 1
ATOM 575 N N . GLY A 1 75 ? 17.802 16.720 -9.479 1.00 88.75 75 GLY A N 1
ATOM 576 C CA . GLY A 1 75 ? 18.403 17.055 -10.766 1.00 88.75 75 GLY A CA 1
ATOM 577 C C . GLY A 1 75 ? 18.260 15.954 -11.828 1.00 88.75 75 GLY A C 1
ATOM 578 O O . GLY A 1 75 ? 17.640 14.908 -11.583 1.00 88.75 75 GLY A O 1
ATOM 579 N N . PRO A 1 76 ? 18.807 16.190 -13.035 1.00 91.88 76 PRO A N 1
ATOM 580 C CA . PRO A 1 76 ? 18.825 15.211 -14.115 1.00 91.88 76 PRO A CA 1
ATOM 581 C C . PRO A 1 76 ? 19.636 13.971 -13.734 1.00 91.88 76 PRO A C 1
ATOM 583 O O . PRO A 1 76 ? 20.740 14.078 -13.200 1.00 91.88 76 PRO A O 1
ATOM 586 N N . LYS A 1 77 ? 19.112 12.789 -14.051 1.00 93.00 77 LYS A N 1
ATOM 587 C CA . LYS A 1 77 ? 19.764 11.505 -13.794 1.00 93.00 77 LYS A CA 1
ATOM 588 C C . LYS A 1 77 ? 19.526 10.543 -14.959 1.00 93.00 77 LYS A C 1
ATOM 590 O O . LYS A 1 77 ? 18.422 10.471 -15.491 1.00 93.00 77 LYS A O 1
ATOM 595 N N . VAL A 1 78 ? 20.553 9.775 -15.323 1.00 94.19 78 VAL A N 1
ATOM 596 C CA . VAL A 1 78 ? 20.403 8.595 -16.191 1.00 94.19 78 VAL A CA 1
ATOM 597 C C . VAL A 1 78 ? 19.844 7.451 -15.353 1.00 94.19 78 VAL A C 1
ATOM 599 O O . VAL A 1 78 ? 20.388 7.146 -14.290 1.00 94.19 78 VAL A O 1
ATOM 602 N N . VAL A 1 79 ? 18.766 6.831 -15.818 1.00 94.56 79 VAL A N 1
ATOM 603 C CA . VAL A 1 79 ? 18.127 5.701 -15.139 1.00 94.56 79 VAL A CA 1
ATOM 604 C C . VAL A 1 79 ? 17.956 4.534 -16.105 1.00 94.56 79 VAL A C 1
ATOM 606 O O . VAL A 1 79 ? 17.561 4.706 -17.256 1.00 94.56 79 VAL A O 1
ATOM 609 N N . SER A 1 80 ? 18.275 3.336 -15.633 1.00 95.25 80 SER A N 1
ATOM 610 C CA . SER A 1 80 ? 18.024 2.080 -16.344 1.00 95.25 80 SER A CA 1
ATOM 611 C C . SER A 1 80 ? 16.607 1.568 -16.093 1.00 95.25 80 SER A C 1
ATOM 613 O O . SER A 1 80 ? 16.018 1.829 -15.040 1.00 95.25 80 SER A O 1
ATOM 615 N N . LEU A 1 81 ? 16.083 0.751 -17.008 1.00 95.06 81 LEU A N 1
ATOM 616 C CA . LEU A 1 81 ? 14.785 0.091 -16.837 1.00 95.06 81 LEU A CA 1
ATOM 617 C C . LEU A 1 81 ? 14.724 -0.727 -15.533 1.00 95.06 81 LEU A C 1
ATOM 619 O O . LEU A 1 81 ? 13.733 -0.681 -14.806 1.00 95.06 81 LEU A O 1
ATOM 623 N N . ALA A 1 82 ? 15.825 -1.393 -15.169 1.00 95.75 82 ALA A N 1
ATOM 624 C CA . ALA A 1 82 ? 15.949 -2.124 -13.908 1.00 95.75 82 ALA A CA 1
ATOM 625 C C . ALA A 1 82 ? 15.911 -1.221 -12.662 1.00 95.75 82 ALA A C 1
ATOM 627 O O . ALA A 1 82 ? 15.406 -1.625 -11.614 1.00 95.75 82 ALA A O 1
ATOM 628 N N . GLU A 1 83 ? 16.450 -0.000 -12.725 1.00 95.94 83 GLU A N 1
ATOM 629 C CA . GLU A 1 83 ? 16.290 0.973 -11.639 1.00 95.94 83 GLU A CA 1
ATOM 630 C C . GLU A 1 83 ? 14.847 1.446 -11.504 1.00 95.94 83 GLU A C 1
ATOM 632 O O . GLU A 1 83 ? 14.366 1.545 -10.375 1.00 95.94 83 GLU A O 1
ATOM 637 N N . VAL A 1 84 ? 14.151 1.678 -12.619 1.00 96.19 84 VAL A N 1
ATOM 638 C CA . VAL A 1 84 ? 12.748 2.102 -12.576 1.00 96.19 84 VAL A CA 1
ATOM 639 C C . VAL A 1 84 ? 11.847 0.978 -12.069 1.00 96.19 84 VAL A C 1
ATOM 641 O O . VAL A 1 84 ? 11.071 1.210 -11.146 1.00 96.19 84 VAL A O 1
ATOM 644 N N . TYR A 1 85 ? 12.025 -0.259 -12.539 1.00 97.06 85 TYR A N 1
ATOM 645 C CA . TYR A 1 85 ? 11.336 -1.433 -11.987 1.00 97.06 85 TYR A CA 1
ATOM 646 C C . TYR A 1 85 ? 11.539 -1.561 -10.468 1.00 97.06 85 TYR A C 1
ATOM 648 O O . TYR A 1 85 ? 10.583 -1.728 -9.711 1.00 97.06 85 TYR A O 1
ATOM 656 N N . ARG A 1 86 ? 12.779 -1.408 -9.983 1.00 96.94 86 ARG A N 1
ATOM 657 C CA . ARG A 1 86 ? 13.061 -1.429 -8.538 1.00 96.94 86 ARG A CA 1
ATOM 658 C C . ARG A 1 86 ? 12.371 -0.292 -7.788 1.00 96.94 86 ARG A C 1
ATOM 660 O O . ARG A 1 86 ? 11.969 -0.505 -6.649 1.00 96.94 86 ARG A O 1
ATOM 667 N N . ALA A 1 87 ? 12.237 0.890 -8.388 1.00 97.44 87 ALA A N 1
ATOM 668 C CA . ALA A 1 87 ? 11.487 1.992 -7.789 1.00 97.44 87 ALA A CA 1
ATOM 669 C C . ALA A 1 87 ? 9.996 1.641 -7.647 1.00 97.44 87 ALA A C 1
ATOM 671 O O . ALA A 1 87 ? 9.433 1.850 -6.575 1.00 97.44 87 ALA A O 1
ATOM 672 N N . TRP A 1 88 ? 9.394 1.020 -8.667 1.00 98.31 88 TRP A N 1
ATOM 673 C CA . TRP A 1 88 ? 8.016 0.519 -8.616 1.00 98.31 88 TRP A CA 1
ATOM 674 C C . TRP A 1 88 ? 7.810 -0.533 -7.522 1.00 98.31 88 TRP A C 1
ATOM 676 O O . TRP A 1 88 ? 6.890 -0.405 -6.717 1.00 98.31 88 TRP A O 1
ATOM 686 N N . VAL A 1 89 ? 8.691 -1.537 -7.438 1.00 97.69 89 VAL A N 1
ATOM 687 C CA . VAL A 1 89 ? 8.617 -2.574 -6.391 1.00 97.69 89 VAL A CA 1
ATOM 688 C C . VAL A 1 89 ? 8.766 -1.962 -4.997 1.00 97.69 89 VAL A C 1
ATOM 690 O O . VAL A 1 89 ? 8.011 -2.309 -4.095 1.00 97.69 89 VAL A O 1
ATOM 693 N N . ARG A 1 90 ? 9.704 -1.023 -4.811 1.00 97.75 90 ARG A N 1
ATOM 694 C CA . ARG A 1 90 ? 9.888 -0.323 -3.527 1.00 97.75 90 ARG A CA 1
ATOM 695 C C . ARG A 1 90 ? 8.652 0.471 -3.127 1.00 97.75 90 ARG A C 1
ATOM 697 O O . ARG A 1 90 ? 8.258 0.418 -1.968 1.00 97.75 90 ARG A O 1
ATOM 704 N N . PHE A 1 91 ? 8.037 1.176 -4.073 1.00 98.50 91 PHE A N 1
ATOM 705 C CA . PHE A 1 91 ? 6.825 1.937 -3.799 1.00 98.50 91 PHE A CA 1
ATOM 706 C C . PHE A 1 91 ? 5.640 1.017 -3.464 1.00 98.50 91 PHE A C 1
ATOM 708 O O . PHE A 1 91 ? 4.926 1.272 -2.497 1.00 98.50 91 PHE A O 1
ATOM 715 N N . LEU A 1 92 ? 5.482 -0.109 -4.174 1.00 98.31 92 LEU A N 1
ATOM 716 C CA . LEU A 1 92 ? 4.510 -1.143 -3.802 1.00 98.31 92 LEU A CA 1
ATOM 717 C C . LEU A 1 92 ? 4.765 -1.673 -2.388 1.00 98.31 92 LEU A C 1
ATOM 719 O O . LEU A 1 92 ? 3.828 -1.748 -1.598 1.00 98.31 92 LEU A O 1
ATOM 723 N N . TYR A 1 93 ? 6.011 -2.009 -2.050 1.00 97.38 93 TYR A N 1
ATOM 724 C CA . TYR A 1 93 ? 6.354 -2.465 -0.703 1.00 97.38 93 TYR A CA 1
ATOM 725 C C . TYR A 1 93 ? 5.993 -1.420 0.347 1.00 97.38 93 TYR A C 1
ATOM 727 O O . TYR A 1 93 ? 5.434 -1.792 1.371 1.00 97.38 93 TYR A O 1
ATOM 735 N N . ARG A 1 94 ? 6.197 -0.126 0.072 1.00 97.81 94 ARG A N 1
ATOM 736 C CA . ARG A 1 94 ? 5.782 0.931 0.998 1.00 97.81 94 ARG A CA 1
ATOM 737 C C . ARG A 1 94 ? 4.270 0.947 1.232 1.00 97.81 94 ARG A C 1
ATOM 739 O O . ARG A 1 94 ? 3.827 1.077 2.368 1.00 97.81 94 ARG A O 1
ATOM 746 N N . VAL A 1 95 ? 3.469 0.773 0.181 1.00 98.25 95 VAL A N 1
ATOM 747 C CA . VAL A 1 95 ? 2.004 0.686 0.312 1.00 98.25 95 VAL A CA 1
ATOM 748 C C . VAL A 1 95 ? 1.584 -0.562 1.096 1.00 98.25 95 VAL A C 1
ATOM 750 O O . VAL A 1 95 ? 0.700 -0.472 1.945 1.00 98.25 95 VAL A O 1
ATOM 753 N N . VAL A 1 96 ? 2.235 -1.704 0.863 1.00 98.06 96 VAL A N 1
ATOM 754 C CA . VAL A 1 96 ? 1.968 -2.952 1.600 1.00 98.06 96 VAL A CA 1
ATOM 755 C C . VAL A 1 96 ? 2.373 -2.833 3.075 1.00 98.06 96 VAL A C 1
ATOM 757 O O . VAL A 1 96 ? 1.636 -3.289 3.943 1.00 98.06 96 VAL A O 1
ATOM 760 N N . GLU A 1 97 ? 3.487 -2.166 3.393 1.00 97.69 97 GLU A N 1
ATOM 761 C CA . GLU A 1 97 ? 3.874 -1.850 4.780 1.00 97.69 97 GLU A CA 1
ATOM 762 C C . GLU A 1 97 ? 2.786 -1.043 5.492 1.00 97.69 97 GLU A C 1
ATOM 764 O O . GLU A 1 97 ? 2.415 -1.357 6.624 1.00 97.69 97 GLU A O 1
ATOM 769 N N . LEU A 1 98 ? 2.261 -0.012 4.822 1.00 97.75 98 LEU A N 1
ATOM 770 C CA . LEU A 1 98 ? 1.196 0.833 5.359 1.00 97.75 98 LEU A CA 1
ATOM 771 C C . LEU A 1 98 ? -0.095 0.042 5.586 1.00 97.75 98 LEU A C 1
ATOM 773 O O . LEU A 1 98 ? -0.722 0.197 6.635 1.00 97.75 98 LEU A O 1
ATOM 777 N N . GLU A 1 99 ? -0.465 -0.823 4.641 1.00 97.69 99 GLU A N 1
ATOM 778 C CA . GLU A 1 99 ? -1.609 -1.734 4.753 1.00 97.69 99 GLU A CA 1
ATOM 779 C C . GLU A 1 99 ? -1.456 -2.674 5.950 1.00 97.69 99 GLU A C 1
ATOM 781 O O . GLU A 1 99 ? -2.331 -2.709 6.814 1.00 97.69 99 GLU A O 1
ATOM 786 N N . ASN A 1 100 ? -0.318 -3.358 6.069 1.00 97.00 100 ASN A N 1
ATOM 787 C CA . ASN A 1 100 ? -0.051 -4.280 7.171 1.00 97.00 100 ASN A CA 1
ATOM 788 C C . ASN A 1 100 ? -0.057 -3.569 8.536 1.00 97.00 100 ASN A C 1
ATOM 790 O O . ASN A 1 100 ? -0.591 -4.099 9.514 1.00 97.00 100 ASN A O 1
ATOM 794 N N . ALA A 1 101 ? 0.507 -2.358 8.613 1.00 96.44 101 ALA A N 1
ATOM 795 C CA . ALA A 1 101 ? 0.482 -1.547 9.828 1.00 96.44 101 ALA A CA 1
ATOM 796 C C . ALA A 1 101 ? -0.952 -1.169 10.225 1.00 96.44 101 ALA A C 1
ATOM 798 O O . ALA A 1 101 ? -1.318 -1.272 11.391 1.00 96.44 101 ALA A O 1
ATOM 799 N N . LEU A 1 102 ? -1.785 -0.773 9.260 1.00 96.56 102 LEU A N 1
ATOM 800 C CA . LEU A 1 102 ? -3.183 -0.422 9.512 1.00 96.56 102 LEU A CA 1
ATOM 801 C C . LEU A 1 102 ? -4.033 -1.634 9.906 1.00 96.56 102 LEU A C 1
ATOM 803 O O . LEU A 1 102 ? -4.816 -1.522 10.842 1.00 96.56 102 LEU A O 1
ATOM 807 N N . VAL A 1 103 ? -3.841 -2.795 9.274 1.00 94.81 103 VAL A N 1
ATOM 808 C CA . VAL A 1 103 ? -4.503 -4.050 9.684 1.00 94.81 103 VAL A CA 1
ATOM 809 C C . VAL A 1 103 ? -4.190 -4.371 11.147 1.00 94.81 103 VAL A C 1
ATOM 811 O O . VAL A 1 103 ? -5.083 -4.711 11.924 1.00 94.81 103 VAL A O 1
ATOM 814 N N . ASN A 1 104 ? -2.928 -4.226 11.555 1.00 93.50 104 ASN A N 1
ATOM 815 C CA . ASN A 1 104 ? -2.535 -4.445 12.943 1.00 93.50 104 ASN A CA 1
ATOM 816 C C . ASN A 1 104 ? -3.149 -3.417 13.907 1.00 93.50 104 ASN A C 1
ATOM 818 O O . ASN A 1 104 ? -3.559 -3.811 15.002 1.00 93.50 104 ASN A O 1
ATOM 822 N N . ASP A 1 105 ? -3.248 -2.148 13.518 1.00 93.38 105 ASP A N 1
ATOM 823 C CA . ASP A 1 105 ? -3.871 -1.102 14.336 1.00 93.38 105 ASP A CA 1
ATOM 824 C C . ASP A 1 105 ? -5.376 -1.344 14.521 1.00 93.38 105 ASP A C 1
ATOM 826 O O . ASP A 1 105 ? -5.856 -1.370 15.655 1.00 93.38 105 ASP A O 1
ATOM 830 N N . PHE A 1 106 ? -6.113 -1.614 13.438 1.00 92.50 106 PHE A N 1
ATOM 831 C CA . PHE A 1 106 ? -7.550 -1.907 13.501 1.00 92.50 106 PHE A CA 1
ATOM 832 C C . PHE A 1 106 ? -7.851 -3.207 14.260 1.00 92.50 106 PHE A C 1
ATOM 834 O O . PHE A 1 106 ? -8.848 -3.292 14.975 1.00 92.50 106 PHE A O 1
ATOM 841 N N . SER A 1 107 ? -6.942 -4.195 14.232 1.00 89.00 107 SER A N 1
ATOM 842 C CA . SER A 1 107 ? -7.110 -5.440 15.003 1.00 89.00 107 SER A CA 1
ATOM 843 C C . SER A 1 107 ? -7.279 -5.219 16.513 1.00 89.00 107 SER A C 1
ATOM 845 O O . SER A 1 107 ? -7.800 -6.091 17.206 1.00 89.00 107 SER A O 1
ATOM 847 N N . VAL A 1 108 ? -6.841 -4.070 17.045 1.00 83.81 108 VAL A N 1
ATOM 848 C CA . VAL A 1 108 ? -6.994 -3.720 18.464 1.00 83.81 108 VAL A CA 1
ATOM 849 C C . VAL A 1 108 ? -8.469 -3.528 18.841 1.00 83.81 108 VAL A C 1
ATOM 851 O O . VAL A 1 108 ? -8.833 -3.772 19.989 1.00 83.81 108 VAL A O 1
ATOM 854 N N . HIS A 1 109 ? -9.340 -3.159 17.897 1.00 75.75 109 HIS A N 1
ATOM 855 C CA . HIS A 1 109 ? -10.760 -2.893 18.170 1.00 75.75 109 HIS A CA 1
ATOM 856 C C . HIS A 1 109 ? -11.563 -4.160 18.477 1.00 75.75 109 HIS A C 1
ATOM 858 O O . HIS A 1 109 ? -12.455 -4.123 19.325 1.00 75.75 109 HIS A O 1
ATOM 864 N N . GLY A 1 110 ? -11.195 -5.289 17.867 1.00 73.69 110 GLY A N 1
ATOM 865 C CA . GLY A 1 110 ? -11.815 -6.595 18.122 1.00 73.69 110 GLY A CA 1
ATOM 866 C C . GLY A 1 110 ? -11.345 -7.277 19.414 1.00 73.69 110 GLY A C 1
ATOM 867 O O . GLY A 1 110 ? -11.853 -8.336 19.776 1.00 73.69 110 GLY A O 1
ATOM 868 N N . LEU A 1 111 ? -10.370 -6.701 20.128 1.00 80.94 111 LEU A N 1
ATOM 869 C CA . LEU A 1 111 ? -9.832 -7.270 21.365 1.00 80.94 111 LEU A CA 1
ATOM 870 C C . LEU A 1 111 ? -10.451 -6.597 22.600 1.00 80.94 111 LEU A C 1
ATOM 872 O O . LEU A 1 111 ? -10.668 -5.383 22.597 1.00 80.94 111 LEU A O 1
ATOM 876 N N . PRO A 1 112 ? -10.712 -7.342 23.689 1.00 77.19 112 PRO A N 1
ATOM 877 C CA . PRO A 1 112 ? -11.044 -6.730 24.969 1.00 77.19 112 PRO A CA 1
ATOM 878 C C . PRO A 1 112 ? -9.804 -6.007 25.520 1.00 77.19 112 PRO A C 1
ATOM 880 O O . PRO A 1 112 ? -8.758 -6.626 25.732 1.00 77.19 112 PRO A O 1
ATOM 883 N N . LEU A 1 113 ? -9.907 -4.696 25.754 1.00 80.81 113 LEU A N 1
ATOM 884 C CA . LEU A 1 113 ? -8.830 -3.875 26.323 1.00 80.81 113 LEU A CA 1
ATOM 885 C C . LEU A 1 113 ? -8.884 -3.851 27.855 1.00 80.81 113 LEU A C 1
ATOM 887 O O . LEU A 1 113 ? -7.896 -3.521 28.513 1.00 80.81 113 LEU A O 1
ATOM 891 N N . THR A 1 114 ? -10.021 -4.238 28.439 1.00 79.56 114 THR A N 1
ATOM 892 C CA . THR A 1 114 ? -10.190 -4.421 29.885 1.00 79.56 114 THR A CA 1
ATOM 893 C C . THR A 1 114 ? -10.858 -5.761 30.207 1.00 79.56 114 THR A C 1
ATOM 895 O O . THR A 1 114 ? -11.518 -6.363 29.366 1.00 79.56 114 THR A O 1
ATOM 898 N N . LYS A 1 115 ? -10.721 -6.243 31.453 1.00 73.06 115 LYS A N 1
ATOM 899 C CA . LYS A 1 115 ? -11.281 -7.541 31.890 1.00 73.06 115 LYS A CA 1
ATOM 900 C C . LYS A 1 115 ? -12.813 -7.630 31.832 1.00 73.06 115 LYS A C 1
ATOM 902 O O . LYS A 1 115 ? -13.342 -8.730 31.937 1.00 73.06 115 LYS A O 1
ATOM 907 N N . GLN A 1 116 ? -13.505 -6.493 31.776 1.00 70.81 116 GLN A N 1
ATOM 908 C CA . GLN A 1 116 ? -14.969 -6.414 31.828 1.00 70.81 116 GLN A CA 1
ATOM 909 C C . GLN A 1 116 ? -15.599 -6.137 30.458 1.00 70.81 116 GLN A C 1
ATOM 911 O O . GLN A 1 116 ? -16.818 -6.188 30.344 1.00 70.81 116 GLN A O 1
ATOM 916 N N . GLU A 1 117 ? -14.781 -5.850 29.446 1.00 75.69 117 GLU A N 1
ATOM 917 C CA . GLU A 1 117 ? -15.226 -5.462 28.111 1.00 75.69 117 GLU A CA 1
ATOM 918 C C . GLU A 1 117 ? -15.548 -6.694 27.263 1.00 75.69 117 GLU A C 1
ATOM 920 O O . GLU A 1 117 ? -14.769 -7.653 27.224 1.00 75.69 117 GLU A O 1
ATOM 925 N N . GLN A 1 118 ? -16.687 -6.663 26.571 1.00 72.81 118 GLN A N 1
ATOM 926 C CA . GLN A 1 118 ? -17.003 -7.693 25.583 1.00 72.81 118 GLN A CA 1
ATOM 927 C C . GLN A 1 118 ? -16.196 -7.458 24.294 1.00 72.81 118 GLN A C 1
ATOM 929 O O . GLN A 1 118 ? -15.941 -6.308 23.917 1.00 72.81 118 GLN A O 1
ATOM 934 N N . PRO A 1 119 ? -15.804 -8.525 23.573 1.00 66.50 119 PRO A N 1
ATOM 935 C CA . PRO A 1 119 ? -15.355 -8.389 22.191 1.00 66.50 119 PRO A CA 1
ATOM 936 C C . PRO A 1 119 ? -16.386 -7.575 21.392 1.00 66.50 119 PRO A C 1
ATOM 938 O O . PRO A 1 119 ? -17.588 -7.756 21.578 1.00 66.50 119 PRO A O 1
ATOM 941 N N . ASP A 1 120 ? -15.913 -6.642 20.567 1.00 69.06 120 ASP A N 1
ATOM 942 C CA . ASP A 1 120 ? -16.731 -5.757 19.715 1.00 69.06 120 ASP A CA 1
ATOM 943 C C . ASP A 1 120 ? -17.577 -4.679 20.424 1.00 69.06 120 ASP A C 1
ATOM 945 O O . ASP A 1 120 ? -18.295 -3.919 19.771 1.00 69.06 120 ASP A O 1
ATOM 949 N N . GLU A 1 121 ? -17.459 -4.534 21.747 1.00 75.69 121 GLU A N 1
ATOM 950 C CA . GLU A 1 121 ? -18.047 -3.395 22.458 1.00 75.69 121 GLU A CA 1
ATOM 951 C C . GLU A 1 121 ? -17.359 -2.083 22.042 1.00 75.69 121 GLU A C 1
ATOM 953 O O . GLU A 1 121 ? -16.131 -1.965 22.108 1.00 75.69 121 GLU A O 1
ATOM 958 N N . VAL A 1 122 ? -18.146 -1.084 21.623 1.00 77.38 122 VAL A N 1
ATOM 959 C CA . VAL A 1 122 ? -17.643 0.258 21.298 1.00 77.38 122 VAL A CA 1
ATOM 960 C C . VAL A 1 122 ? -17.434 1.026 22.596 1.00 77.38 122 VAL A C 1
ATOM 962 O O . VAL A 1 122 ? -18.373 1.551 23.188 1.00 77.38 122 VAL A O 1
ATOM 965 N N . THR A 1 123 ? -16.181 1.112 23.031 1.00 80.69 123 THR A N 1
ATOM 966 C CA . THR A 1 123 ? -15.793 1.881 24.215 1.00 80.69 123 THR A CA 1
ATOM 967 C C . THR A 1 123 ? -15.146 3.214 23.824 1.00 80.69 123 THR A C 1
ATOM 969 O O . THR A 1 123 ? -14.683 3.384 22.689 1.00 80.69 123 THR A O 1
ATOM 972 N N . PRO A 1 124 ? -15.064 4.196 24.739 1.00 81.81 124 PRO A N 1
ATOM 973 C CA . PRO A 1 124 ? -14.416 5.480 24.457 1.00 81.81 124 PRO A CA 1
ATOM 974 C C . PRO A 1 124 ? -12.930 5.313 24.190 1.00 81.81 124 PRO A C 1
ATOM 976 O O . PRO A 1 124 ? -12.386 5.990 23.327 1.00 81.81 124 PRO A O 1
ATOM 979 N N . LEU A 1 125 ? -12.281 4.389 24.907 1.00 84.81 125 LEU A N 1
ATOM 980 C CA . LEU A 1 125 ? -10.877 4.068 24.688 1.00 84.81 125 LEU A CA 1
ATOM 981 C C . LEU A 1 125 ? -10.666 3.495 23.282 1.00 84.81 125 LEU A C 1
ATOM 983 O O . LEU A 1 125 ? -9.811 3.993 22.555 1.00 84.81 125 LEU A O 1
ATOM 987 N N . LYS A 1 126 ? -11.479 2.516 22.859 1.00 86.50 126 LYS A N 1
ATOM 988 C CA . LYS A 1 126 ? -11.423 1.988 21.486 1.00 86.50 126 LYS A CA 1
ATOM 989 C C . LYS A 1 126 ? -11.734 3.055 20.443 1.00 86.50 126 LYS A C 1
ATOM 991 O O . LYS A 1 126 ? -11.047 3.127 19.433 1.00 86.50 126 LYS A O 1
ATOM 996 N N . SER A 1 127 ? -12.712 3.916 20.708 1.00 86.62 127 SER A N 1
ATOM 997 C CA . SER A 1 127 ? -13.074 5.012 19.806 1.00 86.62 127 SER A CA 1
ATOM 998 C C . SER A 1 127 ? -11.962 6.052 19.673 1.00 86.62 127 SER A C 1
ATOM 1000 O O . SER A 1 127 ? -11.715 6.530 18.569 1.00 86.62 127 SER A O 1
ATOM 1002 N N . ALA A 1 128 ? -11.249 6.353 20.761 1.00 88.56 128 ALA A N 1
ATOM 1003 C CA . ALA A 1 128 ? -10.092 7.239 20.742 1.00 88.56 128 ALA A CA 1
ATOM 1004 C C . ALA A 1 128 ? -8.925 6.629 19.955 1.00 88.56 128 ALA A C 1
ATOM 1006 O O . ALA A 1 128 ? -8.356 7.308 19.105 1.00 88.56 128 ALA A O 1
ATOM 1007 N N . LEU A 1 129 ? -8.622 5.342 20.171 1.00 91.25 129 LEU A N 1
ATOM 1008 C CA . LEU A 1 129 ? -7.613 4.618 19.388 1.00 91.25 129 LEU A CA 1
ATOM 1009 C C . LEU A 1 129 ? -7.997 4.556 17.902 1.00 91.25 129 LEU A C 1
ATOM 1011 O O . LEU A 1 129 ? -7.161 4.794 17.039 1.00 91.25 129 LEU A O 1
ATOM 1015 N N . PHE A 1 130 ? -9.272 4.301 17.591 1.00 92.75 130 PHE A N 1
ATOM 1016 C CA . PHE A 1 130 ? -9.797 4.347 16.225 1.00 92.75 130 PHE A CA 1
ATOM 1017 C C . PHE A 1 130 ? -9.589 5.728 15.593 1.00 92.75 130 PHE A C 1
ATOM 1019 O O . PHE A 1 130 ? -9.092 5.834 14.471 1.00 92.75 130 PHE A O 1
ATOM 1026 N N . ALA A 1 131 ? -9.949 6.798 16.307 1.00 93.31 131 ALA A N 1
ATOM 1027 C CA . ALA A 1 131 ? -9.773 8.161 15.825 1.00 93.31 131 ALA A CA 1
ATOM 1028 C C . ALA A 1 131 ? -8.291 8.499 15.601 1.00 93.31 131 ALA A C 1
ATOM 1030 O O . ALA A 1 131 ? -7.970 9.137 14.604 1.00 93.31 131 ALA A O 1
ATOM 1031 N N . GLU A 1 132 ? -7.383 8.030 16.458 1.00 94.88 132 GLU A N 1
ATOM 1032 C CA . GLU A 1 132 ? -5.936 8.172 16.259 1.00 94.88 132 GLU A CA 1
ATOM 1033 C C . GLU A 1 132 ? -5.464 7.448 14.988 1.00 94.88 132 GLU A C 1
ATOM 1035 O O . GLU A 1 132 ? -4.738 8.029 14.178 1.00 94.88 132 GLU A O 1
ATOM 1040 N N . THR A 1 133 ? -5.935 6.219 14.745 1.00 96.94 133 THR A N 1
ATOM 1041 C CA . THR A 1 133 ? -5.631 5.485 13.509 1.00 96.94 133 THR A CA 1
ATOM 1042 C C . THR A 1 133 ? -6.133 6.235 12.271 1.00 96.94 133 THR A C 1
ATOM 1044 O O . THR A 1 133 ? -5.385 6.388 11.305 1.00 96.94 133 THR A O 1
ATOM 1047 N N . ILE A 1 134 ? -7.364 6.760 12.278 1.00 97.06 134 ILE A N 1
ATOM 1048 C CA . ILE A 1 134 ? -7.892 7.536 11.143 1.00 97.06 134 ILE A CA 1
ATOM 1049 C C . ILE A 1 134 ? -7.169 8.881 10.982 1.00 97.06 134 ILE A C 1
ATOM 1051 O O . ILE A 1 134 ? -6.921 9.304 9.852 1.00 97.06 134 ILE A O 1
ATOM 1055 N N . ASP A 1 135 ? -6.774 9.543 12.069 1.00 96.44 135 ASP A N 1
ATOM 1056 C CA . ASP A 1 135 ? -5.972 10.767 12.001 1.00 96.44 135 ASP A CA 1
ATOM 1057 C C . ASP A 1 135 ? -4.596 10.494 11.376 1.00 96.44 135 ASP A C 1
ATOM 1059 O O . ASP A 1 135 ? -4.149 11.247 10.507 1.00 96.44 135 ASP A O 1
ATOM 1063 N N . ARG A 1 136 ? -3.970 9.360 11.722 1.00 96.94 136 ARG A N 1
ATOM 1064 C CA . ARG A 1 136 ? -2.745 8.869 11.076 1.00 96.94 136 ARG A CA 1
ATOM 1065 C C . ARG A 1 136 ? -2.960 8.609 9.585 1.00 96.94 136 ARG A C 1
ATOM 1067 O O . ARG A 1 136 ? -2.097 8.968 8.784 1.00 96.94 136 ARG A O 1
ATOM 1074 N N . VAL A 1 137 ? -4.115 8.057 9.193 1.00 97.69 137 VAL A N 1
ATOM 1075 C CA . VAL A 1 137 ? -4.475 7.884 7.775 1.00 97.69 137 VAL A CA 1
ATOM 1076 C C . VAL A 1 137 ? -4.551 9.233 7.055 1.00 97.69 137 VAL A C 1
ATOM 1078 O O . VAL A 1 137 ? -3.890 9.431 6.035 1.00 97.69 137 VAL A O 1
ATOM 1081 N N . LEU A 1 138 ? -5.324 10.177 7.597 1.00 96.38 138 LEU A N 1
ATOM 1082 C CA . LEU A 1 138 ? -5.508 11.513 7.020 1.00 96.38 138 LEU A CA 1
ATOM 1083 C C . LEU A 1 138 ? -4.205 12.327 6.988 1.00 96.38 138 LEU A C 1
ATOM 1085 O O . LEU A 1 138 ? -4.007 13.158 6.100 1.00 96.38 138 LEU A O 1
ATOM 1089 N N . GLY A 1 139 ? -3.326 12.103 7.960 1.00 94.75 139 GLY A N 1
ATOM 1090 C CA . GLY A 1 139 ? -2.014 12.718 8.066 1.00 94.75 139 GLY A CA 1
ATOM 1091 C C . GLY A 1 139 ? -0.952 11.964 7.276 1.00 94.75 139 GLY A C 1
ATOM 1092 O O . GLY A 1 139 ? -0.801 12.173 6.070 1.00 94.75 139 GLY A O 1
ATOM 1093 N N . SER A 1 140 ? -0.185 11.135 7.986 1.00 95.56 140 SER A N 1
ATOM 1094 C CA . SER A 1 140 ? 1.063 10.569 7.480 1.00 95.56 140 SER A CA 1
ATOM 1095 C C . SER A 1 140 ? 0.853 9.542 6.374 1.00 95.56 140 SER A C 1
ATOM 1097 O O . SER A 1 140 ? 1.614 9.548 5.421 1.00 95.56 140 SER A O 1
ATOM 1099 N N . VAL A 1 141 ? -0.188 8.703 6.418 1.00 97.50 141 VAL A N 1
ATOM 1100 C CA . VAL A 1 141 ? -0.371 7.653 5.391 1.00 97.50 141 VAL A CA 1
ATOM 1101 C C . VAL A 1 141 ? -0.644 8.268 4.017 1.00 97.50 141 VAL A C 1
ATOM 1103 O O . VAL A 1 141 ? 0.010 7.909 3.042 1.00 97.50 141 VAL A O 1
ATOM 1106 N N . ILE A 1 142 ? -1.579 9.221 3.923 1.00 96.75 142 ILE A N 1
ATOM 1107 C CA . ILE A 1 142 ? -1.843 9.927 2.659 1.00 96.75 142 ILE A CA 1
ATOM 1108 C C . ILE A 1 142 ? -0.608 10.719 2.201 1.00 96.75 142 ILE A C 1
ATOM 1110 O O . ILE A 1 142 ? -0.332 10.775 1.002 1.00 96.75 142 ILE A O 1
ATOM 1114 N N . GLU A 1 143 ? 0.143 11.312 3.133 1.00 95.81 143 GLU A N 1
ATOM 1115 C CA . GLU A 1 143 ? 1.389 12.021 2.823 1.00 95.81 143 GLU A CA 1
ATOM 1116 C C . GLU A 1 143 ? 2.467 11.098 2.256 1.00 95.81 143 GLU A C 1
ATOM 1118 O O . GLU A 1 143 ? 3.104 11.441 1.265 1.00 95.81 143 GLU A O 1
ATOM 1123 N N . GLU A 1 144 ? 2.629 9.907 2.818 1.00 96.75 144 GLU A N 1
ATOM 1124 C CA . GLU A 1 144 ? 3.563 8.907 2.312 1.00 96.75 144 GLU A CA 1
ATOM 1125 C C . GLU A 1 144 ? 3.155 8.374 0.931 1.00 96.75 144 GLU A C 1
ATOM 1127 O O . GLU A 1 144 ? 4.013 8.144 0.083 1.00 96.75 144 GLU A O 1
ATOM 1132 N N . ILE A 1 145 ? 1.850 8.234 0.670 1.00 97.44 145 ILE A N 1
ATOM 1133 C CA . ILE A 1 145 ? 1.328 7.774 -0.625 1.00 97.44 145 ILE A CA 1
ATOM 1134 C C . ILE A 1 145 ? 1.500 8.833 -1.718 1.00 97.44 145 ILE A C 1
ATOM 1136 O O . ILE A 1 145 ? 1.855 8.489 -2.840 1.00 97.44 145 ILE A O 1
ATOM 1140 N N . LEU A 1 146 ? 1.198 10.105 -1.440 1.00 96.31 146 LEU A N 1
ATOM 1141 C CA . LEU A 1 146 ? 1.188 11.166 -2.461 1.00 96.31 146 LEU A CA 1
ATOM 1142 C C . LEU A 1 146 ? 2.452 12.028 -2.484 1.00 96.31 146 LEU A C 1
ATOM 1144 O O . LEU A 1 146 ? 2.573 12.901 -3.344 1.00 96.31 146 LEU A O 1
ATOM 1148 N N . GLY A 1 147 ? 3.350 11.821 -1.527 1.00 94.25 147 GLY A N 1
ATOM 1149 C CA . GLY A 1 147 ? 4.525 12.648 -1.324 1.00 94.25 147 GLY A CA 1
ATOM 1150 C C . GLY A 1 147 ? 5.694 12.298 -2.240 1.00 94.25 147 GLY A C 1
ATOM 1151 O O . GLY A 1 147 ? 5.548 11.828 -3.370 1.00 94.25 147 GLY A O 1
ATOM 1152 N N . LYS A 1 148 ? 6.896 12.538 -1.714 1.00 93.00 148 LYS A N 1
ATOM 1153 C CA . LYS A 1 148 ? 8.153 12.563 -2.477 1.00 93.00 148 LYS A CA 1
ATOM 1154 C C . LYS A 1 148 ? 8.471 11.253 -3.195 1.00 93.00 148 LYS A C 1
ATOM 1156 O O . LYS A 1 148 ? 9.071 11.287 -4.266 1.00 93.00 148 LYS A O 1
ATOM 1161 N N . ASP A 1 149 ? 8.075 10.113 -2.636 1.00 94.69 149 ASP A N 1
ATOM 1162 C CA . ASP A 1 149 ? 8.342 8.812 -3.252 1.00 94.69 149 ASP A CA 1
ATOM 1163 C C . ASP A 1 149 ? 7.487 8.595 -4.509 1.00 94.69 149 ASP A C 1
ATOM 1165 O O . ASP A 1 149 ? 8.000 8.104 -5.518 1.00 94.69 149 ASP A O 1
ATOM 1169 N N . LEU A 1 150 ? 6.223 9.041 -4.499 1.00 95.94 150 LEU A N 1
ATOM 1170 C CA . LEU A 1 150 ? 5.371 9.029 -5.690 1.00 95.94 150 LEU A CA 1
ATOM 1171 C C . LEU A 1 150 ? 5.849 10.052 -6.726 1.00 95.94 150 LEU A C 1
ATOM 1173 O O . LEU A 1 150 ? 5.845 9.756 -7.919 1.00 95.94 150 LEU A O 1
ATOM 1177 N N . GLU A 1 151 ? 6.302 11.232 -6.290 1.00 94.56 151 GLU A N 1
ATOM 1178 C CA . GLU A 1 151 ? 6.910 12.230 -7.182 1.00 94.56 151 GLU A CA 1
ATOM 1179 C C . GLU A 1 151 ? 8.173 11.689 -7.860 1.00 94.56 151 GLU A C 1
ATOM 1181 O O . GLU A 1 151 ? 8.341 11.827 -9.072 1.00 94.56 151 GLU A O 1
ATOM 1186 N N . TYR A 1 152 ? 9.050 11.028 -7.101 1.00 94.81 152 TYR A N 1
ATOM 1187 C CA . TYR A 1 152 ? 10.231 10.375 -7.651 1.00 94.81 152 TYR A CA 1
ATOM 1188 C C . TYR A 1 152 ? 9.836 9.290 -8.655 1.00 94.81 152 TYR A C 1
ATOM 1190 O O . TYR A 1 152 ? 10.386 9.254 -9.758 1.00 94.81 152 TYR A O 1
ATOM 1198 N N . LEU A 1 153 ? 8.861 8.444 -8.301 1.00 96.50 153 LEU A N 1
ATOM 1199 C CA . LEU A 1 153 ? 8.356 7.390 -9.175 1.00 96.50 153 LEU A CA 1
ATOM 1200 C C . LEU A 1 153 ? 7.779 7.961 -10.478 1.00 96.50 153 LEU A C 1
ATOM 1202 O O . LEU A 1 153 ? 8.049 7.423 -11.553 1.00 96.50 153 LEU A O 1
ATOM 1206 N N . TRP A 1 154 ? 7.045 9.074 -10.394 1.00 95.38 154 TRP A N 1
ATOM 1207 C CA . TRP A 1 154 ?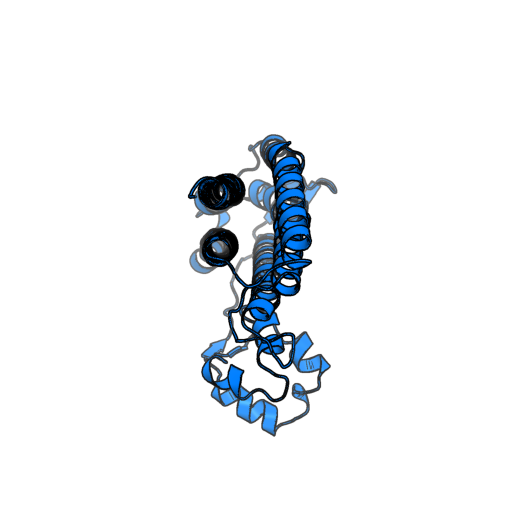 6.540 9.819 -11.545 1.00 95.38 154 TRP A CA 1
ATOM 1208 C C . TRP A 1 154 ? 7.685 10.273 -12.440 1.00 95.38 154 TRP A C 1
ATOM 1210 O O . TRP A 1 154 ? 7.718 9.888 -13.604 1.00 95.38 154 TRP A O 1
ATOM 1220 N N . CYS A 1 155 ? 8.664 10.991 -11.887 1.00 94.25 155 CYS A N 1
ATOM 1221 C CA . CYS A 1 155 ? 9.810 11.516 -12.627 1.00 94.25 155 CYS A CA 1
ATOM 1222 C C . CYS A 1 155 ? 10.582 10.432 -13.390 1.00 94.25 155 CYS A C 1
ATOM 1224 O O . CYS A 1 155 ? 10.896 10.609 -14.570 1.00 94.25 155 CYS A O 1
ATOM 1226 N N . VAL A 1 156 ? 10.901 9.311 -12.730 1.00 94.44 156 VAL A N 1
ATOM 1227 C CA . VAL A 1 156 ? 11.659 8.227 -13.376 1.00 94.44 156 VAL A CA 1
ATOM 1228 C C . VAL A 1 156 ? 10.824 7.445 -14.386 1.00 94.44 156 VAL A C 1
ATOM 1230 O O . VAL A 1 156 ? 11.379 6.940 -15.356 1.00 94.44 156 VAL A O 1
ATOM 1233 N N . THR A 1 157 ? 9.501 7.389 -14.207 1.00 94.75 157 THR A N 1
ATOM 1234 C CA . THR A 1 157 ? 8.595 6.760 -15.175 1.00 94.75 157 THR A CA 1
ATOM 1235 C C . THR A 1 157 ? 8.420 7.656 -16.402 1.00 94.75 157 THR A C 1
ATOM 1237 O O . THR A 1 157 ? 8.691 7.246 -17.525 1.00 94.75 157 THR A O 1
ATOM 1240 N N . THR A 1 158 ? 8.057 8.924 -16.235 1.00 92.62 158 THR A N 1
ATOM 1241 C CA . THR A 1 158 ? 7.913 9.834 -17.381 1.00 92.62 158 THR A CA 1
ATOM 1242 C C . THR A 1 158 ? 9.206 9.990 -18.168 1.00 92.62 158 THR A C 1
ATOM 1244 O O . THR A 1 158 ? 9.153 10.066 -19.386 1.00 92.62 158 THR A O 1
ATOM 1247 N N . GLY A 1 159 ? 10.369 9.962 -17.508 1.00 91.19 159 GLY A N 1
ATOM 1248 C CA . GLY A 1 159 ? 11.659 10.036 -18.198 1.00 91.19 159 GLY A CA 1
ATOM 1249 C C . GLY A 1 159 ? 11.899 8.911 -19.215 1.00 91.19 159 GLY A C 1
ATOM 1250 O O . GLY A 1 159 ? 12.595 9.126 -20.205 1.00 91.19 159 GLY A O 1
ATOM 1251 N N . LEU A 1 160 ? 11.313 7.729 -18.997 1.00 90.81 160 LEU A N 1
ATOM 1252 C CA . LEU A 1 160 ? 11.447 6.575 -19.894 1.00 90.81 160 LEU A CA 1
ATOM 1253 C C . LEU A 1 160 ? 10.316 6.482 -20.920 1.00 90.81 160 LEU A C 1
ATOM 1255 O O . LEU A 1 160 ? 10.576 6.160 -22.073 1.00 90.81 160 LEU A O 1
ATOM 1259 N N . TRP A 1 161 ? 9.076 6.761 -20.510 1.00 92.44 161 TRP A N 1
ATOM 1260 C CA . TRP A 1 161 ? 7.888 6.496 -21.336 1.00 92.44 161 TRP A CA 1
ATOM 1261 C C . TRP A 1 161 ? 7.218 7.740 -21.928 1.00 92.44 161 TRP A C 1
ATOM 1263 O O . TRP A 1 161 ? 6.401 7.606 -22.835 1.00 92.44 161 TRP A O 1
ATOM 1273 N N . ALA A 1 162 ? 7.494 8.937 -21.409 1.00 89.56 162 ALA A N 1
ATOM 1274 C CA . ALA A 1 162 ? 6.842 10.174 -21.846 1.00 89.56 162 ALA A CA 1
ATOM 1275 C C . ALA A 1 162 ? 7.696 11.419 -21.528 1.00 89.56 162 ALA A C 1
ATOM 1277 O O . ALA A 1 162 ? 7.300 12.243 -20.692 1.00 89.56 162 ALA A O 1
ATOM 1278 N N . PRO A 1 163 ? 8.884 11.557 -22.147 1.00 85.31 163 PRO A N 1
ATOM 1279 C CA . PRO A 1 163 ? 9.839 12.619 -21.822 1.00 85.31 163 PRO A CA 1
ATOM 1280 C C . PRO A 1 163 ? 9.332 14.028 -22.168 1.00 85.31 163 PRO A C 1
ATOM 1282 O O . PRO A 1 163 ? 9.868 15.017 -21.674 1.00 85.31 163 PRO A O 1
ATOM 1285 N N . ASP A 1 164 ? 8.299 14.130 -23.000 1.00 85.12 164 ASP A N 1
ATOM 1286 C CA . ASP A 1 164 ? 7.623 15.364 -23.392 1.00 85.12 164 ASP A CA 1
ATOM 1287 C C . ASP A 1 164 ? 6.529 15.808 -22.402 1.00 85.12 164 ASP A C 1
ATOM 1289 O O . ASP A 1 164 ? 6.033 16.936 -22.488 1.00 85.12 164 ASP A O 1
ATOM 1293 N N . ARG A 1 165 ? 6.139 14.960 -21.439 1.00 84.31 165 ARG A N 1
ATOM 1294 C CA . ARG A 1 165 ? 5.095 15.312 -20.469 1.00 84.31 165 ARG A CA 1
ATOM 1295 C C . ARG A 1 165 ? 5.587 16.288 -19.406 1.00 84.31 165 ARG A C 1
ATOM 1297 O O . ARG A 1 165 ? 6.681 16.188 -18.859 1.00 84.31 165 ARG A O 1
ATOM 1304 N N . SER A 1 166 ? 4.696 17.209 -19.039 1.00 82.12 166 SER A N 1
ATOM 1305 C CA . SER A 1 166 ? 4.932 18.150 -17.946 1.00 82.12 166 SER A CA 1
ATOM 1306 C C . SER A 1 166 ? 5.027 17.428 -16.600 1.00 82.12 166 SER A C 1
ATOM 1308 O O . SER A 1 166 ? 4.075 16.788 -16.147 1.00 82.12 166 SER A O 1
ATOM 1310 N N . LEU A 1 167 ? 6.170 17.594 -15.935 1.00 83.19 167 LEU A N 1
ATOM 1311 C CA . LEU A 1 167 ? 6.412 17.055 -14.598 1.00 83.19 167 LEU A CA 1
ATOM 1312 C C . LEU A 1 167 ? 5.648 17.831 -13.519 1.00 83.19 167 LEU A C 1
ATOM 1314 O O . LEU A 1 167 ? 5.093 17.236 -12.597 1.00 83.19 167 LEU A O 1
ATOM 1318 N N . SER A 1 168 ? 5.588 19.158 -13.659 1.00 83.44 168 SER A N 1
ATOM 1319 C CA . SER A 1 168 ? 5.049 20.068 -12.646 1.00 83.44 168 SER A CA 1
ATOM 1320 C C . SER A 1 168 ? 3.550 19.900 -12.426 1.00 83.44 168 SER A C 1
ATOM 1322 O O . SER A 1 168 ? 3.100 19.975 -11.287 1.00 83.44 168 SER A O 1
ATOM 1324 N N . LEU A 1 169 ? 2.778 19.616 -13.480 1.00 80.62 169 LEU A N 1
ATOM 1325 C CA . LEU A 1 169 ? 1.326 19.440 -13.365 1.00 80.62 169 LEU A CA 1
ATOM 1326 C C . LEU A 1 169 ? 0.949 18.294 -12.419 1.00 80.62 169 LEU A C 1
ATOM 1328 O O . LEU A 1 169 ? -0.003 18.413 -11.645 1.00 80.62 169 LEU A O 1
ATOM 1332 N N . HIS A 1 170 ? 1.690 17.185 -12.468 1.00 84.75 170 HIS A N 1
ATOM 1333 C CA . HIS A 1 170 ? 1.426 16.038 -11.605 1.00 84.75 170 HIS A CA 1
ATOM 1334 C C . HIS A 1 170 ? 1.774 16.344 -10.142 1.00 84.75 170 HIS A C 1
ATOM 1336 O O . HIS A 1 170 ? 0.964 16.072 -9.258 1.00 84.75 170 HIS A O 1
ATOM 1342 N N . ILE A 1 171 ? 2.947 16.941 -9.910 1.00 86.50 171 ILE A N 1
ATOM 1343 C CA . ILE A 1 171 ? 3.446 17.307 -8.577 1.00 86.50 171 ILE A CA 1
ATOM 1344 C C . ILE A 1 171 ? 2.493 18.302 -7.905 1.00 86.50 171 ILE A C 1
ATOM 1346 O O . ILE A 1 171 ? 2.048 18.084 -6.781 1.00 86.50 171 ILE A O 1
ATOM 1350 N N . GLU A 1 172 ? 2.094 19.348 -8.628 1.00 88.81 172 GLU A N 1
ATOM 1351 C CA . GLU A 1 172 ? 1.176 20.364 -8.113 1.00 88.81 172 GLU A CA 1
ATOM 1352 C C . GLU A 1 172 ? -0.199 19.768 -7.776 1.00 88.81 172 GLU A C 1
ATOM 1354 O O . GLU A 1 172 ? -0.780 20.083 -6.740 1.00 88.81 172 GLU A O 1
ATOM 1359 N N . SER A 1 173 ? -0.695 18.828 -8.588 1.00 88.44 173 SER A N 1
ATOM 1360 C CA . SER A 1 173 ? -1.959 18.133 -8.303 1.00 88.44 173 SER A CA 1
ATOM 1361 C C . SER A 1 173 ? -1.902 17.309 -7.009 1.00 88.44 173 SER A C 1
ATOM 1363 O O . SER A 1 173 ? -2.887 17.251 -6.274 1.00 88.44 173 SER A O 1
ATOM 1365 N N . ASN A 1 174 ? -0.770 16.658 -6.716 1.00 90.12 174 ASN A N 1
ATOM 1366 C CA . ASN A 1 174 ? -0.592 15.915 -5.463 1.00 90.12 174 ASN A CA 1
ATOM 1367 C C . ASN A 1 174 ? -0.510 16.880 -4.274 1.00 90.12 174 ASN A C 1
ATOM 1369 O O . ASN A 1 174 ? -1.183 16.675 -3.263 1.00 90.12 174 ASN A O 1
ATOM 1373 N N . LYS A 1 175 ? 0.245 17.973 -4.430 1.00 88.69 175 LYS A N 1
ATOM 1374 C CA . LYS A 1 175 ? 0.385 19.023 -3.420 1.00 88.69 175 LYS A CA 1
ATOM 1375 C C . LYS A 1 175 ? -0.957 19.655 -3.054 1.00 88.69 175 LYS A C 1
ATOM 1377 O O . LYS A 1 175 ? -1.259 19.782 -1.874 1.00 88.69 175 LYS A O 1
ATOM 1382 N N . GLN A 1 176 ? -1.806 19.956 -4.033 1.00 88.88 176 GLN A N 1
ATOM 1383 C CA . GLN A 1 176 ? -3.154 20.483 -3.790 1.00 88.88 176 GLN A CA 1
ATOM 1384 C C . GLN A 1 176 ? -4.025 19.539 -2.956 1.00 88.88 176 GLN A C 1
ATOM 1386 O O . GLN A 1 176 ? -4.832 20.000 -2.151 1.00 88.88 176 GLN A O 1
ATOM 1391 N N . LEU A 1 177 ? -3.872 18.223 -3.121 1.00 86.88 177 LEU A N 1
ATOM 1392 C CA . LEU A 1 177 ? -4.616 17.243 -2.333 1.00 86.88 177 LEU A CA 1
ATOM 1393 C C . LEU A 1 177 ? -4.045 17.100 -0.910 1.00 86.88 177 LEU A C 1
ATOM 1395 O O . LEU A 1 177 ? -4.806 16.954 0.046 1.00 86.88 177 LEU A O 1
ATOM 1399 N N . LEU A 1 178 ? -2.720 17.199 -0.759 1.00 88.06 178 LEU A N 1
ATOM 1400 C CA . LEU A 1 178 ? -2.021 17.155 0.530 1.00 88.06 178 LEU A CA 1
ATOM 1401 C C . LEU A 1 178 ? -2.243 18.417 1.374 1.00 88.06 178 LEU A C 1
ATOM 1403 O O . LEU A 1 178 ? -2.505 18.335 2.574 1.00 88.06 178 LEU A O 1
ATOM 1407 N N . GLU A 1 179 ? -2.154 19.588 0.765 1.00 87.56 179 GLU A N 1
ATOM 1408 C CA . GLU A 1 179 ? -2.289 20.888 1.432 1.00 87.56 179 GLU A CA 1
ATOM 1409 C C . GLU A 1 179 ? -3.726 21.427 1.367 1.00 87.56 179 GLU A C 1
ATOM 1411 O O . GLU A 1 179 ? -4.040 22.483 1.915 1.00 87.56 179 GLU A O 1
ATOM 1416 N N . GLY A 1 180 ? -4.624 20.699 0.703 1.00 83.81 180 GLY A N 1
ATOM 1417 C CA . GLY A 1 180 ? -5.997 21.118 0.484 1.00 83.81 180 GLY A CA 1
ATOM 1418 C C . GLY A 1 180 ? -6.801 21.248 1.777 1.00 83.81 180 GLY A C 1
ATOM 1419 O O . GLY A 1 180 ? -6.737 20.405 2.676 1.00 83.81 180 GLY A O 1
ATOM 1420 N N . ALA A 1 181 ? -7.671 22.262 1.814 1.00 86.38 181 ALA A N 1
ATOM 1421 C CA . ALA A 1 181 ? -8.577 22.525 2.936 1.00 86.38 181 ALA A CA 1
ATOM 1422 C C . ALA A 1 181 ? -9.460 21.316 3.304 1.00 86.38 181 ALA A C 1
ATOM 1424 O O . ALA A 1 181 ? -9.867 21.175 4.454 1.00 86.38 181 ALA A O 1
ATOM 1425 N N . SER A 1 182 ? -9.727 20.423 2.344 1.00 86.69 182 SER A N 1
ATOM 1426 C CA . SER A 1 182 ? -10.450 19.170 2.570 1.00 86.69 182 SER A CA 1
ATOM 1427 C C . SER A 1 182 ? -9.745 18.271 3.593 1.00 86.69 182 SER A C 1
ATOM 1429 O O . SER A 1 182 ? -10.373 17.752 4.507 1.00 86.69 182 SER A O 1
ATOM 1431 N N . ARG A 1 183 ? -8.430 18.076 3.492 1.00 89.94 183 ARG A N 1
ATOM 1432 C CA . ARG A 1 183 ? -7.727 17.164 4.405 1.00 89.94 183 ARG A CA 1
ATOM 1433 C C . ARG A 1 183 ? -7.648 17.747 5.816 1.00 89.94 183 ARG A C 1
ATOM 1435 O O . ARG A 1 183 ? -7.916 17.047 6.787 1.00 89.94 183 ARG A O 1
ATOM 1442 N N . VAL A 1 184 ? -7.367 19.048 5.914 1.00 89.88 184 VAL A N 1
ATOM 1443 C CA . VAL A 1 184 ? -7.337 19.788 7.188 1.00 89.88 184 VAL A CA 1
ATOM 1444 C C . VAL A 1 184 ? -8.698 19.722 7.885 1.00 89.88 184 VAL A C 1
ATOM 1446 O O . VAL A 1 184 ? -8.788 19.276 9.027 1.00 89.88 184 VAL A O 1
ATOM 1449 N N . ARG A 1 185 ? -9.778 20.053 7.168 1.00 91.50 185 ARG A N 1
ATOM 1450 C CA . ARG A 1 185 ? -11.140 20.015 7.710 1.00 91.50 185 ARG A CA 1
ATOM 1451 C C . ARG A 1 185 ? -11.570 18.604 8.118 1.00 91.50 185 ARG A C 1
ATOM 1453 O O . ARG A 1 185 ? -12.288 18.454 9.101 1.00 91.50 185 ARG A O 1
ATOM 1460 N N . ALA A 1 186 ? -11.157 17.568 7.383 1.00 92.25 186 ALA A N 1
ATOM 1461 C CA . ALA A 1 186 ? -11.451 16.183 7.754 1.00 92.25 186 ALA A CA 1
ATOM 1462 C C . ALA A 1 186 ? -10.863 15.826 9.133 1.00 92.25 186 ALA A C 1
ATOM 1464 O O . ALA A 1 186 ? -11.563 15.247 9.964 1.00 92.25 186 ALA A O 1
ATOM 1465 N N . ARG A 1 187 ? -9.620 16.243 9.410 1.00 93.25 187 ARG A N 1
ATOM 1466 C CA . ARG A 1 187 ? -8.967 16.034 10.715 1.00 93.25 187 ARG A CA 1
ATOM 1467 C C . ARG A 1 187 ? -9.646 16.821 11.836 1.00 93.25 187 ARG A C 1
ATOM 1469 O O . ARG A 1 187 ? -9.891 16.273 12.907 1.00 93.25 187 ARG A O 1
ATOM 1476 N N . GLU A 1 188 ? -10.030 18.073 11.586 1.00 92.50 188 GLU A N 1
ATOM 1477 C CA . GLU A 1 188 ? -10.793 18.882 12.553 1.00 92.50 188 GLU A CA 1
ATOM 1478 C C . GLU A 1 188 ? -12.150 18.248 12.899 1.00 92.50 188 GLU A C 1
ATOM 1480 O O . GLU A 1 188 ? -12.544 18.189 14.068 1.00 92.50 188 GLU A O 1
ATOM 1485 N N . GLN A 1 189 ? -12.859 17.732 11.891 1.00 91.50 189 GLN A N 1
ATOM 1486 C CA . GLN A 1 189 ? -14.139 17.055 12.079 1.00 91.50 189 GLN A CA 1
ATOM 1487 C C . GLN A 1 189 ? -13.984 15.740 12.852 1.00 91.50 189 GLN A C 1
ATOM 1489 O O . GLN A 1 189 ? -14.789 15.465 13.742 1.00 91.50 189 GLN A O 1
ATOM 1494 N N . LEU A 1 190 ? -12.943 14.955 12.559 1.00 93.25 190 LEU A N 1
ATOM 1495 C CA . LEU A 1 190 ? -12.614 13.739 13.303 1.00 93.25 190 LEU A CA 1
ATOM 1496 C C . LEU A 1 190 ? -12.325 14.041 14.775 1.00 93.25 190 LEU A C 1
ATOM 1498 O O . LEU A 1 190 ? -12.884 13.389 15.655 1.00 93.25 190 LEU A O 1
ATOM 1502 N N . LYS A 1 191 ? -11.504 15.064 15.043 1.00 91.81 191 LYS A N 1
ATOM 1503 C CA . LYS A 1 191 ? -11.201 15.511 16.406 1.00 91.81 191 LYS A CA 1
ATOM 1504 C C . LYS A 1 191 ? -12.475 15.908 17.149 1.00 91.81 191 LYS A C 1
ATOM 1506 O O . LYS A 1 191 ? -12.699 15.459 18.266 1.00 91.81 191 LYS A O 1
ATOM 1511 N N . THR A 1 192 ? -13.329 16.704 16.508 1.00 88.88 192 THR A N 1
ATOM 1512 C CA . THR A 1 192 ? -14.597 17.164 17.094 1.00 88.88 192 THR A CA 1
ATOM 1513 C C . THR A 1 192 ? -15.512 15.987 17.429 1.00 88.88 192 THR A C 1
ATOM 1515 O O . THR A 1 192 ? -16.098 15.942 18.507 1.00 88.88 192 THR A O 1
ATOM 1518 N N . TRP A 1 193 ? -15.614 15.013 16.525 1.00 85.75 193 TRP A N 1
ATOM 1519 C CA . TRP A 1 193 ? -16.383 13.793 16.744 1.00 85.75 193 TRP A CA 1
ATOM 1520 C C . TRP A 1 193 ? -15.828 12.962 17.909 1.00 85.75 193 TRP A C 1
ATOM 1522 O O . TRP A 1 193 ? -16.594 12.552 18.777 1.00 85.75 193 TRP A O 1
ATOM 1532 N N . ASN A 1 194 ? -14.507 12.787 17.991 1.00 87.44 194 ASN A N 1
ATOM 1533 C CA . ASN A 1 194 ? -13.873 12.067 19.094 1.00 87.44 194 ASN A CA 1
ATOM 1534 C C . ASN A 1 194 ? -14.068 12.774 20.450 1.00 87.44 194 ASN A C 1
ATOM 1536 O O . ASN A 1 194 ? -14.443 12.132 21.431 1.00 87.44 194 ASN A O 1
ATOM 1540 N N . ASP A 1 195 ? -13.898 14.099 20.501 1.00 85.94 195 ASP A N 1
ATOM 1541 C CA . ASP A 1 195 ? -14.109 14.902 21.715 1.00 85.94 195 ASP A CA 1
ATOM 1542 C C . ASP A 1 195 ? -15.559 14.755 22.230 1.00 85.94 195 ASP A C 1
ATOM 1544 O O . ASP A 1 195 ? -15.798 14.619 23.433 1.00 85.94 195 ASP A O 1
ATOM 1548 N N . GLN A 1 196 ? -16.540 14.709 21.318 1.00 80.88 196 GLN A N 1
ATOM 1549 C CA . GLN A 1 196 ? -17.946 14.469 21.658 1.00 80.88 196 GLN A CA 1
ATOM 1550 C C . GLN A 1 196 ? -18.194 13.060 22.214 1.00 80.88 196 GLN A C 1
ATOM 1552 O O . GLN A 1 196 ? -19.010 12.908 23.123 1.00 80.88 196 GLN A O 1
ATOM 1557 N N . LEU A 1 197 ? -17.518 12.035 21.688 1.00 77.38 197 LEU A N 1
ATOM 1558 C CA . LEU A 1 197 ? -17.638 10.656 22.173 1.00 77.38 197 LEU A CA 1
ATOM 1559 C C . LEU A 1 197 ? -17.083 10.499 23.587 1.00 77.38 197 LEU A C 1
ATOM 1561 O O . LEU A 1 197 ? -17.756 9.950 24.460 1.00 77.38 197 LEU A O 1
ATOM 1565 N N . VAL A 1 198 ? -15.891 11.042 23.837 1.00 78.88 198 VAL A N 1
ATOM 1566 C CA . VAL A 1 198 ? -15.256 11.006 25.162 1.00 78.88 198 VAL A CA 1
ATOM 1567 C C . VAL A 1 198 ? -16.131 11.711 26.202 1.00 78.88 198 VAL A C 1
ATOM 1569 O O . VAL A 1 198 ? -16.347 11.179 27.291 1.00 78.88 198 VAL A O 1
ATOM 1572 N N . ALA A 1 199 ? -16.704 12.869 25.855 1.00 77.06 199 ALA A N 1
ATOM 1573 C CA . ALA A 1 199 ? -17.589 13.611 26.751 1.00 77.06 199 ALA A CA 1
ATOM 1574 C C . ALA A 1 199 ? -18.872 12.838 27.119 1.00 77.06 199 ALA A C 1
ATOM 1576 O O . ALA A 1 199 ? -19.342 12.945 28.251 1.00 77.06 199 ALA A O 1
ATOM 1577 N N . ARG A 1 200 ? -19.432 12.039 26.195 1.00 70.00 200 ARG A N 1
ATOM 1578 C CA . ARG A 1 200 ? -20.646 11.232 26.440 1.00 70.00 200 ARG A CA 1
ATOM 1579 C C . ARG A 1 200 ? -20.415 10.104 27.444 1.00 70.00 200 ARG A C 1
ATOM 1581 O O . ARG A 1 200 ? -21.309 9.791 28.224 1.00 70.00 200 ARG A O 1
ATOM 1588 N N . SER A 1 201 ? -19.225 9.513 27.457 1.00 62.09 201 SER A N 1
ATOM 1589 C CA . SER A 1 201 ? -18.952 8.338 28.285 1.00 62.09 201 SER A CA 1
ATOM 1590 C C . SER A 1 201 ? -18.725 8.619 29.764 1.00 62.09 201 SER A C 1
ATOM 1592 O O . SER A 1 201 ? -18.774 7.687 30.566 1.00 62.09 201 SER A O 1
ATOM 1594 N N . MET A 1 202 ? -18.480 9.867 30.158 1.00 57.12 202 MET A N 1
ATOM 1595 C CA . MET A 1 202 ? -18.285 10.201 31.571 1.00 57.12 202 MET A CA 1
ATOM 1596 C C . MET A 1 202 ? -19.590 10.171 32.394 1.00 57.12 202 MET A C 1
ATOM 1598 O O . MET A 1 202 ? -19.550 10.510 33.575 1.00 57.12 202 MET A O 1
ATOM 1602 N N . GLY A 1 203 ? -20.733 9.760 31.816 1.00 52.94 203 GLY A N 1
ATOM 1603 C CA . GLY A 1 203 ? -22.027 9.815 32.505 1.00 52.94 203 GLY A CA 1
ATOM 1604 C C . GLY A 1 203 ? -23.064 8.711 32.256 1.00 52.94 203 GLY A C 1
ATOM 1605 O O . GLY A 1 203 ? -24.039 8.712 32.999 1.00 52.94 203 GLY A O 1
ATOM 1606 N N . ASP A 1 204 ? -22.923 7.780 31.298 1.00 54.81 204 ASP A N 1
ATOM 1607 C CA . ASP A 1 204 ? -24.077 6.955 30.883 1.00 54.81 204 ASP A CA 1
ATOM 1608 C C . ASP A 1 204 ? -23.782 5.496 30.476 1.00 54.81 204 ASP A C 1
ATOM 1610 O O . ASP A 1 204 ? -22.656 5.144 30.136 1.00 54.81 204 ASP A O 1
ATOM 1614 N N . LYS A 1 205 ? -24.822 4.643 30.526 1.00 55.75 205 LYS A N 1
ATOM 1615 C CA . LYS A 1 205 ? -24.824 3.262 29.994 1.00 55.75 205 LYS A CA 1
ATOM 1616 C C . LYS A 1 205 ? -24.865 3.275 28.453 1.00 55.75 205 LYS A C 1
ATOM 1618 O O . LYS A 1 205 ? -25.312 4.279 27.900 1.00 55.75 205 LYS A O 1
ATOM 1623 N N . PRO A 1 206 ? -24.492 2.175 27.765 1.00 55.94 206 PRO A N 1
ATOM 1624 C CA . PRO A 1 206 ? -24.542 2.107 26.304 1.00 55.94 206 PRO A CA 1
ATOM 1625 C C . PRO A 1 206 ? -25.933 2.473 25.759 1.00 55.94 206 PRO A C 1
ATOM 1627 O O . PRO A 1 206 ? -26.943 1.954 26.248 1.00 55.94 206 PRO A O 1
ATOM 1630 N N . ARG A 1 207 ? -25.997 3.374 24.772 1.00 61.84 207 ARG A N 1
ATOM 1631 C CA . ARG A 1 207 ? -27.238 3.877 24.144 1.00 61.84 207 ARG A CA 1
ATOM 1632 C C . ARG A 1 207 ? -27.339 3.410 22.689 1.00 61.84 207 ARG A C 1
ATOM 1634 O O . ARG A 1 207 ? -26.356 2.996 22.085 1.00 61.84 207 ARG A O 1
ATOM 1641 N N . ALA A 1 208 ? -28.530 3.513 22.095 1.00 55.94 208 ALA A N 1
ATOM 1642 C CA . ALA A 1 208 ? -28.763 3.164 20.688 1.00 55.94 208 ALA A CA 1
ATOM 1643 C C . ALA A 1 208 ? -27.796 3.881 19.710 1.00 55.94 208 ALA A C 1
ATOM 1645 O O . ALA A 1 208 ? -27.340 3.261 18.745 1.00 55.94 208 ALA A O 1
ATOM 1646 N N . GLY A 1 209 ? -27.358 5.106 20.030 1.00 60.78 209 GLY A N 1
ATOM 1647 C CA . GLY A 1 209 ? -26.353 5.855 19.275 1.00 60.78 209 GLY A CA 1
ATOM 1648 C C . GLY A 1 209 ? -24.976 5.189 19.167 1.00 60.78 209 GLY A C 1
ATOM 1649 O O . GLY A 1 209 ? -24.253 5.466 18.207 1.00 60.78 209 GLY A O 1
ATOM 1650 N N . ASP A 1 210 ? -24.630 4.261 20.064 1.00 70.94 210 ASP A N 1
ATOM 1651 C CA . ASP A 1 210 ? -23.367 3.509 20.009 1.00 70.94 210 ASP A CA 1
ATOM 1652 C C . ASP A 1 210 ? -23.333 2.550 18.810 1.00 70.94 210 ASP A C 1
ATOM 1654 O O . ASP A 1 210 ? -22.281 2.332 18.206 1.00 70.94 210 ASP A O 1
ATOM 1658 N N . LEU A 1 211 ? -24.500 2.065 18.365 1.00 75.88 211 LEU A N 1
ATOM 1659 C CA . LEU A 1 211 ? -24.617 1.265 17.142 1.00 75.88 211 LEU A CA 1
ATOM 1660 C C . LEU A 1 211 ? -24.335 2.101 15.890 1.00 75.88 211 LEU A C 1
ATOM 1662 O O . LEU A 1 211 ? -23.712 1.610 14.948 1.00 75.88 211 LEU A O 1
ATOM 1666 N N . ALA A 1 212 ? -24.784 3.360 15.853 1.00 79.88 212 ALA A N 1
ATOM 1667 C CA . ALA A 1 212 ? -24.497 4.257 14.736 1.00 79.88 212 ALA A CA 1
ATOM 1668 C C . ALA A 1 212 ? -22.997 4.583 14.664 1.00 79.88 212 ALA A C 1
ATOM 1670 O O . ALA A 1 212 ? -22.415 4.552 13.579 1.00 79.88 212 ALA A O 1
ATOM 1671 N N . ILE A 1 213 ? -22.368 4.827 15.818 1.00 82.19 213 ILE A N 1
ATOM 1672 C CA . ILE A 1 213 ? -20.924 5.063 15.949 1.00 82.19 213 ILE A CA 1
ATOM 1673 C C . ILE A 1 213 ? -20.132 3.849 15.459 1.00 82.19 213 ILE A C 1
ATOM 1675 O O . ILE A 1 213 ? -19.280 4.009 14.585 1.00 82.19 213 ILE A O 1
ATOM 1679 N N . GLY A 1 214 ? -20.462 2.644 15.937 1.00 85.25 214 GLY A N 1
ATOM 1680 C CA . GLY A 1 214 ? -19.810 1.405 15.505 1.00 85.25 214 GLY A CA 1
ATOM 1681 C C . GLY A 1 214 ? -19.935 1.161 13.997 1.00 85.25 214 GLY A C 1
ATOM 1682 O O . GLY A 1 214 ? -18.943 0.876 13.330 1.00 85.25 214 GLY A O 1
ATOM 1683 N N . ARG A 1 215 ? -21.123 1.379 13.410 1.00 87.12 215 ARG A N 1
ATOM 1684 C CA . ARG A 1 215 ? -21.308 1.299 11.945 1.00 87.12 215 ARG A CA 1
ATOM 1685 C C . ARG A 1 215 ? -20.459 2.323 11.194 1.00 87.12 215 ARG A C 1
ATOM 1687 O O . ARG A 1 215 ? -19.928 2.010 10.132 1.00 87.12 215 ARG A O 1
ATOM 1694 N N . GLY A 1 216 ? -20.336 3.540 11.723 1.00 90.19 216 GLY A N 1
ATOM 1695 C CA . GLY A 1 216 ? -19.476 4.574 11.151 1.00 90.19 216 GLY A CA 1
ATOM 1696 C C . GLY A 1 216 ? -17.997 4.193 11.185 1.00 90.19 216 GLY A C 1
ATOM 1697 O O . GLY A 1 216 ? -17.314 4.343 10.174 1.00 90.19 216 GLY A O 1
ATOM 1698 N N . GLN A 1 217 ? -17.523 3.651 12.310 1.00 91.38 217 GLN A N 1
ATOM 1699 C CA . GLN A 1 217 ? -16.155 3.147 12.464 1.00 91.38 217 GLN A CA 1
ATOM 1700 C C . GLN A 1 217 ? -15.868 2.018 11.470 1.00 91.38 217 GLN A C 1
ATOM 1702 O O . GLN A 1 217 ? -14.930 2.121 10.681 1.00 91.38 217 GLN A O 1
ATOM 1707 N N . GLN A 1 218 ? -16.745 1.013 11.401 1.00 91.75 218 GLN A N 1
ATOM 1708 C CA . GLN A 1 218 ? -16.621 -0.094 10.450 1.00 91.75 218 GLN A CA 1
ATOM 1709 C C . GLN A 1 218 ? -16.626 0.393 8.991 1.00 91.75 218 GLN A C 1
ATOM 1711 O O . GLN A 1 218 ? -15.832 -0.060 8.167 1.00 91.75 218 GLN A O 1
ATOM 1716 N N . ALA A 1 219 ? -17.499 1.346 8.650 1.00 94.50 219 ALA A N 1
ATOM 1717 C CA . ALA A 1 219 ? -17.556 1.911 7.305 1.00 94.50 219 ALA A CA 1
ATOM 1718 C C . ALA A 1 219 ? -16.278 2.683 6.941 1.00 94.50 219 ALA A C 1
ATOM 1720 O O . ALA A 1 219 ? -15.861 2.657 5.781 1.00 94.50 219 ALA A O 1
ATOM 1721 N N . LEU A 1 220 ? -15.665 3.383 7.898 1.00 95.38 220 LEU A N 1
ATOM 1722 C CA . LEU A 1 220 ? -14.398 4.087 7.704 1.00 95.38 220 LEU A CA 1
ATOM 1723 C C . LEU A 1 220 ? -13.223 3.110 7.569 1.00 95.38 220 LEU A C 1
ATOM 1725 O O . LEU A 1 220 ? -12.436 3.255 6.637 1.00 95.38 220 LEU A O 1
ATOM 1729 N N . GLU A 1 221 ? -13.135 2.085 8.416 1.00 95.88 221 GLU A N 1
ATOM 1730 C CA . GLU A 1 221 ? -12.125 1.021 8.302 1.00 95.88 221 GLU A CA 1
ATOM 1731 C C . GLU A 1 221 ? -12.199 0.315 6.939 1.00 95.88 221 GLU A C 1
ATOM 1733 O O . GLU A 1 221 ? -11.188 0.159 6.244 1.00 95.88 221 GLU A O 1
ATOM 1738 N N . GLN A 1 222 ? -13.411 -0.023 6.487 1.00 96.44 222 GLN A N 1
ATOM 1739 C CA . GLN A 1 222 ? -13.623 -0.615 5.168 1.00 96.44 222 GLN A CA 1
ATOM 1740 C C . GLN A 1 222 ? -13.183 0.327 4.037 1.00 96.44 222 GLN A C 1
ATOM 1742 O O . GLN A 1 222 ? -12.647 -0.127 3.023 1.00 96.44 222 GLN A O 1
ATOM 1747 N N . GLN A 1 223 ? -13.385 1.639 4.187 1.00 97.81 223 GLN A N 1
ATOM 1748 C CA . GLN A 1 223 ? -12.921 2.629 3.213 1.00 97.81 223 GLN A CA 1
ATOM 1749 C C . GLN A 1 223 ? -11.394 2.723 3.166 1.00 97.81 223 GLN A C 1
ATOM 1751 O O . GLN A 1 223 ? -10.845 2.785 2.068 1.00 97.81 223 GLN A O 1
ATOM 1756 N N . VAL A 1 224 ? -10.708 2.675 4.312 1.00 98.25 224 VAL A N 1
ATOM 1757 C CA . VAL A 1 224 ? -9.234 2.637 4.370 1.00 98.25 224 VAL A CA 1
ATOM 1758 C C . VAL A 1 224 ? -8.697 1.366 3.709 1.00 98.25 224 VAL A C 1
ATOM 1760 O O . VAL A 1 224 ? -7.802 1.434 2.866 1.00 98.25 224 VAL A O 1
ATOM 1763 N N . THR A 1 225 ? -9.292 0.213 4.021 1.00 97.56 225 THR A N 1
ATOM 1764 C CA . THR A 1 225 ? -8.929 -1.075 3.408 1.00 97.56 225 THR A CA 1
ATOM 1765 C C . THR A 1 225 ? -9.123 -1.040 1.891 1.00 97.56 225 THR A C 1
ATOM 1767 O O . THR A 1 225 ? -8.253 -1.456 1.125 1.00 97.56 225 THR A O 1
ATOM 1770 N N . THR A 1 226 ? -10.245 -0.479 1.434 1.00 98.38 226 THR A N 1
ATOM 1771 C CA . THR A 1 226 ? -10.540 -0.333 0.002 1.00 98.38 226 THR A CA 1
ATOM 1772 C C . THR A 1 226 ? -9.542 0.602 -0.677 1.00 98.38 226 THR A C 1
ATOM 1774 O O . THR A 1 226 ? -9.030 0.254 -1.736 1.00 98.38 226 THR A O 1
ATOM 1777 N N . LEU A 1 227 ? -9.217 1.747 -0.065 1.00 98.44 227 LEU A N 1
ATOM 1778 C CA . LEU A 1 227 ? -8.238 2.708 -0.581 1.00 98.44 227 LEU A CA 1
ATOM 1779 C C . LEU A 1 227 ? -6.895 2.031 -0.887 1.00 98.44 227 LEU A C 1
ATOM 1781 O O . LEU A 1 227 ? -6.395 2.123 -2.009 1.00 98.44 227 LEU A O 1
ATOM 1785 N N . LEU A 1 228 ? -6.323 1.329 0.093 1.00 98.38 228 LEU A N 1
ATOM 1786 C CA . LEU A 1 228 ? -5.015 0.688 -0.070 1.00 98.38 228 LEU A CA 1
ATOM 1787 C C . LEU A 1 228 ? -5.071 -0.482 -1.048 1.00 98.38 228 LEU A C 1
ATOM 1789 O O . LEU A 1 228 ? -4.164 -0.633 -1.866 1.00 98.38 228 LEU A O 1
ATOM 1793 N N . SER A 1 229 ? -6.158 -1.256 -1.033 1.00 98.06 229 SER A N 1
ATOM 1794 C CA . SER A 1 229 ? -6.368 -2.347 -1.985 1.00 98.06 229 SER A CA 1
ATOM 1795 C C . SER A 1 229 ? -6.431 -1.849 -3.434 1.00 98.06 229 SER A C 1
ATOM 1797 O O . SER A 1 229 ? -5.777 -2.421 -4.308 1.00 98.06 229 SER A O 1
ATOM 1799 N N . GLN A 1 230 ? -7.132 -0.739 -3.698 1.00 98.56 230 GLN A N 1
ATOM 1800 C CA . GLN A 1 230 ? -7.196 -0.139 -5.036 1.00 98.56 230 GLN A CA 1
ATOM 1801 C C . GLN A 1 230 ? -5.843 0.429 -5.474 1.00 98.56 230 GLN A C 1
ATOM 1803 O O . GLN A 1 230 ? -5.398 0.156 -6.588 1.00 98.56 230 GLN A O 1
ATOM 1808 N N . ILE A 1 231 ? -5.141 1.156 -4.595 1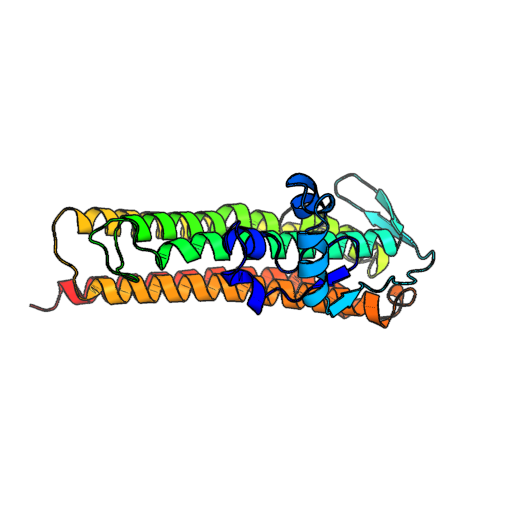.00 98.62 231 ILE A N 1
ATOM 1809 C CA . ILE A 1 231 ? -3.785 1.661 -4.876 1.00 98.62 231 ILE A CA 1
ATOM 1810 C C . ILE A 1 231 ? -2.842 0.502 -5.210 1.00 98.62 231 ILE A C 1
ATOM 1812 O O . ILE A 1 231 ? -2.182 0.526 -6.248 1.00 98.62 231 ILE A O 1
ATOM 1816 N N . LYS A 1 232 ? -2.824 -0.545 -4.380 1.00 98.19 232 LYS A N 1
ATOM 1817 C CA . LYS A 1 232 ? -2.060 -1.772 -4.627 1.00 98.19 232 LYS A CA 1
ATOM 1818 C C . LYS A 1 232 ? -2.435 -2.407 -5.967 1.00 98.19 232 LYS A C 1
ATOM 1820 O O . LYS A 1 232 ? -1.547 -2.809 -6.710 1.00 98.19 232 LYS A O 1
ATOM 1825 N N . GLY A 1 233 ? -3.722 -2.443 -6.313 1.00 98.38 233 GLY A N 1
ATOM 1826 C CA . GLY A 1 233 ? -4.210 -2.918 -7.608 1.00 98.38 233 GLY A CA 1
ATOM 1827 C C . GLY A 1 233 ? -3.599 -2.165 -8.794 1.00 98.38 233 GLY A C 1
ATOM 1828 O O . GLY A 1 233 ? -3.091 -2.802 -9.719 1.00 98.38 233 GLY A O 1
ATOM 1829 N N . HIS A 1 234 ? -3.569 -0.828 -8.738 1.00 98.31 234 HIS A N 1
ATOM 1830 C CA . HIS A 1 234 ? -2.918 0.011 -9.755 1.00 98.31 234 HIS A CA 1
ATOM 1831 C C . HIS A 1 234 ? -1.417 -0.303 -9.871 1.00 98.31 234 HIS A C 1
ATOM 1833 O O . HIS A 1 234 ? -0.905 -0.489 -10.975 1.00 98.31 234 HIS A O 1
ATOM 1839 N N . LEU A 1 235 ? -0.717 -0.429 -8.739 1.00 98.50 235 LEU A N 1
ATOM 1840 C CA . LEU A 1 235 ? 0.717 -0.747 -8.706 1.00 98.50 235 LEU A CA 1
ATOM 1841 C C . LEU A 1 235 ? 1.021 -2.151 -9.248 1.00 98.50 235 LEU A C 1
ATOM 1843 O O . LEU A 1 235 ? 1.959 -2.322 -10.025 1.00 98.50 235 LEU A O 1
ATOM 1847 N N . CYS A 1 236 ? 0.215 -3.152 -8.894 1.00 98.06 236 CYS A N 1
ATOM 1848 C CA . CYS A 1 236 ? 0.353 -4.507 -9.421 1.00 98.06 236 CYS A CA 1
ATOM 1849 C C . CYS A 1 236 ? 0.080 -4.562 -10.929 1.00 98.06 236 CYS A C 1
ATOM 1851 O O . CYS A 1 236 ? 0.759 -5.295 -11.644 1.00 98.06 236 CYS A O 1
ATOM 1853 N N . ALA A 1 237 ? -0.887 -3.790 -11.435 1.00 97.31 237 ALA A N 1
ATOM 1854 C CA . ALA A 1 237 ? -1.141 -3.693 -12.871 1.00 97.31 237 ALA A CA 1
ATOM 1855 C C . ALA A 1 237 ? 0.058 -3.090 -13.623 1.00 97.31 237 ALA A C 1
ATOM 1857 O O . ALA A 1 237 ? 0.440 -3.605 -14.671 1.00 97.31 237 ALA A O 1
ATOM 1858 N N . ALA A 1 238 ? 0.694 -2.059 -13.058 1.00 97.25 238 ALA A N 1
ATOM 1859 C CA . ALA A 1 238 ? 1.937 -1.502 -13.584 1.00 97.25 238 ALA A CA 1
ATOM 1860 C C . ALA A 1 238 ? 3.096 -2.507 -13.550 1.00 97.25 238 ALA A C 1
ATOM 1862 O O . ALA A 1 238 ? 3.783 -2.681 -14.551 1.00 97.25 238 ALA A O 1
ATOM 1863 N N . LEU A 1 239 ? 3.300 -3.218 -12.438 1.00 97.31 239 LEU A N 1
ATOM 1864 C CA . LEU A 1 239 ? 4.376 -4.210 -12.327 1.00 97.31 239 LEU A CA 1
ATOM 1865 C C . LEU A 1 239 ? 4.215 -5.373 -13.313 1.00 97.31 239 LEU A C 1
ATOM 1867 O O . LEU A 1 239 ? 5.206 -5.821 -13.886 1.00 97.31 239 LEU A O 1
ATOM 1871 N N . LYS A 1 240 ? 2.976 -5.784 -13.610 1.00 96.94 240 LYS A N 1
ATOM 1872 C CA . LYS A 1 240 ? 2.693 -6.782 -14.652 1.00 96.94 240 LYS A CA 1
ATOM 1873 C C . LYS A 1 240 ? 3.188 -6.368 -16.038 1.00 96.94 240 LYS A C 1
ATOM 1875 O O . LYS A 1 240 ? 3.537 -7.243 -16.820 1.00 96.94 240 LYS A O 1
ATOM 1880 N N . VAL A 1 241 ? 3.270 -5.069 -16.344 1.00 96.75 241 VAL A N 1
ATOM 1881 C CA . VAL A 1 241 ? 3.869 -4.591 -17.604 1.00 96.75 241 VAL A CA 1
ATOM 1882 C C . VAL A 1 241 ? 5.330 -5.034 -17.694 1.00 96.75 241 VAL A C 1
A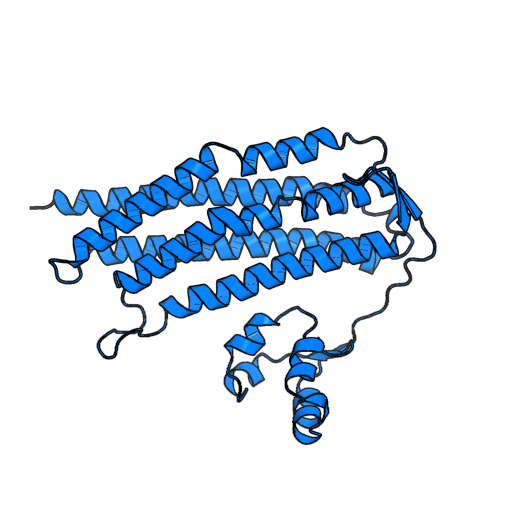TOM 1884 O O . VAL A 1 241 ? 5.737 -5.601 -18.704 1.00 96.75 241 VAL A O 1
ATOM 1887 N N . PHE A 1 242 ? 6.102 -4.849 -16.620 1.00 96.19 242 PHE A N 1
ATOM 1888 C CA . PHE A 1 242 ? 7.495 -5.297 -16.559 1.00 96.19 242 PHE A CA 1
ATOM 1889 C C . PHE A 1 242 ? 7.605 -6.821 -16.593 1.00 96.19 242 PHE A C 1
ATOM 1891 O O . PHE A 1 242 ? 8.505 -7.353 -17.230 1.00 96.19 242 PHE A O 1
ATOM 1898 N N . GLU A 1 243 ? 6.704 -7.534 -15.917 1.00 95.50 243 GLU A N 1
ATOM 1899 C CA . GLU A 1 243 ? 6.731 -8.999 -15.880 1.00 95.50 243 GLU A CA 1
ATOM 1900 C C . GLU A 1 243 ? 6.421 -9.635 -17.239 1.00 95.50 243 GLU A C 1
ATOM 1902 O O . GLU A 1 243 ? 6.987 -10.681 -17.553 1.00 95.50 243 GLU A O 1
ATOM 1907 N N . VAL A 1 244 ? 5.512 -9.036 -18.014 1.00 95.88 244 VAL A N 1
ATOM 1908 C CA . VAL A 1 244 ? 5.054 -9.565 -19.307 1.00 95.88 244 VAL A CA 1
ATOM 1909 C C . VAL A 1 244 ? 5.969 -9.138 -20.448 1.00 95.88 244 VAL A C 1
ATOM 1911 O O . VAL A 1 244 ? 6.274 -9.958 -21.308 1.00 95.88 244 VAL A O 1
ATOM 1914 N N . HIS A 1 245 ? 6.387 -7.872 -20.471 1.00 95.12 245 HIS A N 1
ATOM 1915 C CA . HIS A 1 245 ? 7.138 -7.308 -21.594 1.00 95.12 245 HIS A CA 1
ATOM 1916 C C . HIS A 1 245 ? 8.646 -7.230 -21.341 1.00 95.12 245 HIS A C 1
ATOM 1918 O O . HIS A 1 245 ? 9.403 -7.048 -22.285 1.00 95.12 245 HIS A O 1
ATOM 1924 N N . GLU A 1 246 ? 9.101 -7.359 -20.093 1.00 94.75 246 GLU A N 1
ATOM 1925 C CA . GLU A 1 246 ? 10.514 -7.287 -19.706 1.00 94.75 246 GLU A CA 1
ATOM 1926 C C . GLU A 1 246 ? 11.253 -6.103 -20.363 1.00 94.75 246 GLU A C 1
ATOM 1928 O O . GLU A 1 246 ? 10.868 -4.950 -20.141 1.00 94.75 246 GLU A O 1
ATOM 1933 N N . ALA A 1 247 ? 12.296 -6.358 -21.160 1.00 92.50 247 ALA A N 1
ATOM 1934 C CA . ALA A 1 247 ? 13.048 -5.330 -21.883 1.00 92.50 247 ALA A CA 1
ATOM 1935 C C . ALA A 1 247 ? 12.186 -4.515 -22.872 1.00 92.50 247 ALA A C 1
ATOM 1937 O O . ALA A 1 247 ? 12.442 -3.326 -23.061 1.00 92.50 247 ALA A O 1
ATOM 1938 N N . ASP A 1 248 ? 11.128 -5.112 -23.427 1.00 91.94 248 ASP A N 1
ATOM 1939 C CA . ASP A 1 248 ? 10.236 -4.497 -24.420 1.00 91.94 248 ASP A CA 1
ATOM 1940 C C . ASP A 1 248 ? 9.142 -3.625 -23.778 1.00 91.94 248 ASP A C 1
ATOM 1942 O O . ASP A 1 248 ? 8.300 -3.047 -24.472 1.00 91.94 248 ASP A O 1
ATOM 1946 N N . SER A 1 249 ? 9.141 -3.491 -22.446 1.00 91.56 249 SER A N 1
ATOM 1947 C CA . SER A 1 249 ? 8.188 -2.641 -21.717 1.00 91.56 249 SER A CA 1
ATOM 1948 C C . SER A 1 249 ? 8.298 -1.155 -22.074 1.00 91.56 249 SER A C 1
ATOM 1950 O O . SER A 1 249 ? 7.344 -0.411 -21.865 1.00 91.56 249 SER A O 1
ATOM 1952 N N . LEU A 1 250 ? 9.418 -0.699 -22.649 1.00 87.88 250 LEU A N 1
ATOM 1953 C CA . LEU A 1 250 ? 9.536 0.665 -23.184 1.00 87.88 250 LEU A CA 1
ATOM 1954 C C . LEU A 1 250 ? 8.607 0.913 -24.376 1.00 87.88 250 LEU A C 1
ATOM 1956 O O . LEU A 1 250 ? 8.074 2.010 -24.523 1.00 87.88 250 LEU A O 1
ATOM 1960 N N . GLU A 1 251 ? 8.397 -0.110 -25.198 1.00 88.12 251 GLU A N 1
ATOM 1961 C CA . GLU A 1 251 ? 7.522 -0.049 -26.369 1.00 88.12 251 GLU A CA 1
ATOM 1962 C C . GLU A 1 251 ? 6.069 -0.392 -26.004 1.00 88.12 251 GLU A C 1
ATOM 1964 O O . GLU A 1 251 ? 5.135 0.025 -26.688 1.00 88.12 251 GLU A O 1
ATOM 1969 N N . HIS A 1 252 ? 5.868 -1.105 -24.891 1.00 85.88 252 HIS A N 1
ATOM 1970 C CA . HIS A 1 252 ? 4.578 -1.654 -24.487 1.00 85.88 252 HIS A CA 1
ATOM 1971 C C . HIS A 1 252 ? 4.258 -1.316 -23.025 1.00 85.88 252 HIS A C 1
ATOM 1973 O O . HIS A 1 252 ? 4.855 -1.864 -22.103 1.00 85.88 252 HIS A O 1
ATOM 1979 N N . GLY A 1 253 ? 3.256 -0.456 -22.803 1.00 81.62 253 GLY A N 1
ATOM 1980 C CA . GLY A 1 253 ? 2.666 -0.235 -21.472 1.00 81.62 253 GLY A CA 1
ATOM 1981 C C . GLY A 1 253 ? 2.832 1.160 -20.869 1.00 81.62 253 GLY A C 1
ATOM 1982 O O . GLY A 1 253 ? 2.511 1.340 -19.692 1.00 81.62 253 GLY A O 1
ATOM 1983 N N . SER A 1 254 ? 3.255 2.153 -21.661 1.00 90.06 254 SER A N 1
ATOM 1984 C CA . SER A 1 254 ? 3.285 3.567 -21.256 1.00 90.06 254 SER A CA 1
ATOM 1985 C C . SER A 1 254 ? 1.943 4.027 -20.674 1.00 90.06 254 SER A C 1
ATOM 1987 O O . SER A 1 254 ? 1.914 4.598 -19.587 1.00 90.06 254 SER A O 1
ATOM 1989 N N . ASP A 1 255 ? 0.827 3.713 -21.336 1.00 92.50 255 ASP A N 1
ATOM 1990 C CA . ASP A 1 255 ? -0.512 4.094 -20.876 1.00 92.50 255 ASP A CA 1
ATOM 1991 C C . ASP A 1 255 ? -0.845 3.495 -19.505 1.00 92.50 255 ASP A C 1
ATOM 1993 O O . ASP A 1 255 ? -1.293 4.214 -18.613 1.00 92.50 255 ASP A O 1
ATOM 1997 N N . THR A 1 256 ? -0.570 2.203 -19.298 1.00 95.56 256 THR A N 1
ATOM 1998 C CA . THR A 1 256 ? -0.811 1.519 -18.018 1.00 95.56 256 THR A CA 1
ATOM 1999 C C . THR A 1 256 ? 0.031 2.125 -16.898 1.00 95.56 256 THR A C 1
ATOM 2001 O O . THR A 1 256 ? -0.499 2.438 -15.833 1.00 95.56 256 THR A O 1
ATOM 2004 N N . LEU A 1 257 ? 1.329 2.333 -17.140 1.00 95.88 257 LEU A N 1
ATOM 2005 C CA . LEU A 1 257 ? 2.256 2.898 -16.156 1.00 95.88 257 LEU A CA 1
ATOM 2006 C C . LEU A 1 257 ? 1.877 4.336 -15.789 1.00 95.88 257 LEU A C 1
ATOM 2008 O O . LEU A 1 257 ? 1.828 4.692 -14.612 1.00 95.88 257 LEU A O 1
ATOM 2012 N N . LEU A 1 258 ? 1.562 5.164 -16.787 1.00 94.69 258 LEU A N 1
ATOM 2013 C CA . LEU A 1 258 ? 1.206 6.566 -16.582 1.00 94.69 258 LEU A CA 1
ATOM 2014 C C . LEU A 1 258 ? -0.194 6.735 -15.973 1.00 94.69 258 LEU A C 1
ATOM 2016 O O . LEU A 1 258 ? -0.428 7.726 -15.281 1.00 94.69 258 LEU A O 1
ATOM 2020 N N . ALA A 1 259 ? -1.114 5.788 -16.179 1.00 95.62 259 ALA A N 1
ATOM 2021 C CA . ALA A 1 259 ? -2.469 5.833 -15.624 1.00 95.62 259 ALA A CA 1
ATOM 2022 C C . ALA A 1 259 ? -2.527 5.597 -14.105 1.00 95.62 259 ALA A C 1
ATOM 2024 O O . ALA A 1 259 ? -3.454 6.090 -13.454 1.00 95.62 259 ALA A O 1
ATOM 2025 N N . VAL A 1 260 ? -1.535 4.914 -13.520 1.00 97.50 260 VAL A N 1
ATOM 2026 C CA . VAL A 1 260 ? -1.449 4.686 -12.064 1.00 97.50 260 VAL A CA 1
ATOM 2027 C C . VAL A 1 260 ? -1.501 5.999 -11.292 1.00 97.50 260 VAL A C 1
ATOM 2029 O O . VAL A 1 260 ? -2.218 6.135 -10.311 1.00 97.50 260 VAL A O 1
ATOM 2032 N N . PHE A 1 261 ? -0.761 6.988 -11.763 1.00 96.19 261 PHE A N 1
ATOM 2033 C CA . PHE A 1 261 ? -0.546 8.277 -11.124 1.00 96.19 261 PHE A CA 1
ATOM 2034 C C . PHE A 1 261 ? -1.838 9.083 -10.874 1.00 96.19 261 PHE A C 1
ATOM 2036 O O . PHE A 1 261 ? -2.134 9.411 -9.721 1.00 96.19 261 PHE A O 1
ATOM 2043 N N . PRO A 1 262 ? -2.660 9.401 -11.895 1.00 95.44 262 PRO A N 1
ATOM 2044 C CA . PRO A 1 262 ? -3.987 9.962 -11.663 1.00 95.44 262 PRO A CA 1
ATOM 2045 C C . PRO A 1 262 ? -4.946 8.962 -10.993 1.00 95.44 262 PRO A C 1
ATOM 2047 O O . PRO A 1 262 ? -5.873 9.403 -10.315 1.00 95.44 262 PRO A O 1
ATOM 2050 N N . GLY A 1 263 ? -4.729 7.649 -11.148 1.00 97.44 263 GLY A N 1
ATOM 2051 C CA . GLY A 1 263 ? -5.479 6.601 -10.452 1.00 97.44 263 GLY A CA 1
ATOM 2052 C C . GLY A 1 263 ? -5.370 6.714 -8.931 1.00 97.44 263 GLY A C 1
ATOM 2053 O O . GLY A 1 263 ? -6.385 6.909 -8.272 1.00 97.44 263 GLY A O 1
ATOM 2054 N N . ILE A 1 264 ? -4.150 6.713 -8.387 1.00 97.88 264 ILE A N 1
ATOM 2055 C CA . ILE A 1 264 ? -3.868 6.852 -6.949 1.00 97.88 264 ILE A CA 1
ATOM 2056 C C . ILE A 1 264 ? -4.504 8.126 -6.387 1.00 97.88 264 ILE A C 1
ATOM 2058 O O . ILE A 1 264 ? -5.191 8.078 -5.367 1.00 97.88 264 ILE A O 1
ATOM 2062 N N . ARG A 1 265 ? -4.348 9.266 -7.075 1.00 95.62 265 ARG A N 1
ATOM 2063 C CA . ARG A 1 265 ? -4.999 10.521 -6.661 1.00 95.62 265 ARG A CA 1
ATOM 2064 C C . ARG A 1 265 ? -6.515 10.397 -6.567 1.00 95.62 265 ARG A C 1
ATOM 2066 O O . ARG A 1 265 ? -7.112 10.927 -5.632 1.00 95.62 265 ARG A O 1
ATOM 2073 N N . ARG A 1 266 ? -7.141 9.736 -7.543 1.00 96.88 266 ARG A N 1
ATOM 2074 C CA . ARG A 1 266 ? -8.590 9.527 -7.556 1.00 96.88 266 ARG A CA 1
ATOM 2075 C C . ARG A 1 266 ? -9.030 8.639 -6.396 1.00 96.88 266 ARG A C 1
ATOM 2077 O O . ARG A 1 266 ? -10.046 8.960 -5.789 1.00 96.88 266 ARG A O 1
ATOM 2084 N N . GLU A 1 267 ? -8.267 7.601 -6.052 1.00 98.19 267 GLU A N 1
ATOM 2085 C CA . GLU A 1 267 ? -8.573 6.769 -4.881 1.00 98.19 267 GLU A CA 1
ATOM 2086 C C . GLU A 1 267 ? -8.519 7.591 -3.583 1.00 98.19 267 GLU A C 1
ATOM 2088 O O . GLU A 1 267 ? -9.455 7.546 -2.785 1.00 98.19 267 GLU A O 1
ATOM 2093 N N . VAL A 1 268 ? -7.488 8.427 -3.400 1.00 96.88 268 VAL A N 1
ATOM 2094 C CA . VAL A 1 268 ? -7.378 9.302 -2.216 1.00 96.88 268 VAL A CA 1
ATOM 2095 C C . VAL A 1 268 ? -8.513 10.332 -2.164 1.00 96.88 268 VAL A C 1
ATOM 2097 O O . VAL A 1 268 ? -9.125 10.533 -1.114 1.00 96.88 268 VAL A O 1
ATOM 2100 N N . ALA A 1 269 ? -8.840 10.973 -3.288 1.00 95.19 269 ALA A N 1
ATOM 2101 C CA . ALA A 1 269 ? -9.959 11.912 -3.355 1.00 95.19 269 ALA A CA 1
ATOM 2102 C C . ALA A 1 269 ? -11.306 11.222 -3.059 1.00 95.19 269 ALA A C 1
ATOM 2104 O O . ALA A 1 269 ? -12.143 11.772 -2.341 1.00 95.19 269 ALA A O 1
ATOM 2105 N N . GLY A 1 270 ? -11.496 10.000 -3.569 1.00 96.44 270 GLY A N 1
ATOM 2106 C CA . GLY A 1 270 ? -12.661 9.163 -3.293 1.00 96.44 270 GLY A CA 1
ATOM 2107 C C . GLY A 1 270 ? -12.785 8.803 -1.813 1.00 96.44 270 GLY A C 1
ATOM 2108 O O . GLY A 1 270 ? -13.874 8.920 -1.250 1.00 96.44 270 GLY A O 1
ATOM 2109 N N . PHE A 1 271 ? -11.670 8.455 -1.164 1.00 97.06 271 PHE A N 1
ATOM 2110 C CA . PHE A 1 271 ? -11.615 8.223 0.279 1.00 97.06 271 PHE A CA 1
ATOM 2111 C C . PHE A 1 271 ? -12.032 9.464 1.078 1.00 97.06 271 PHE A C 1
ATOM 2113 O O . PHE A 1 271 ? -12.911 9.365 1.930 1.00 97.06 271 PHE A O 1
ATOM 2120 N N . LEU A 1 272 ? -11.478 10.646 0.778 1.00 95.12 272 LEU A N 1
ATOM 2121 C CA . LEU A 1 272 ? -11.847 11.886 1.477 1.00 95.12 272 LEU A CA 1
ATOM 2122 C C . LEU A 1 272 ? -13.336 12.220 1.308 1.00 95.12 272 LEU A C 1
ATOM 2124 O O . LEU A 1 272 ? -14.002 12.623 2.262 1.00 95.12 272 LEU A O 1
ATOM 2128 N N . HIS A 1 273 ? -13.886 12.020 0.109 1.00 94.25 273 HIS A N 1
ATOM 2129 C CA . HIS A 1 273 ? 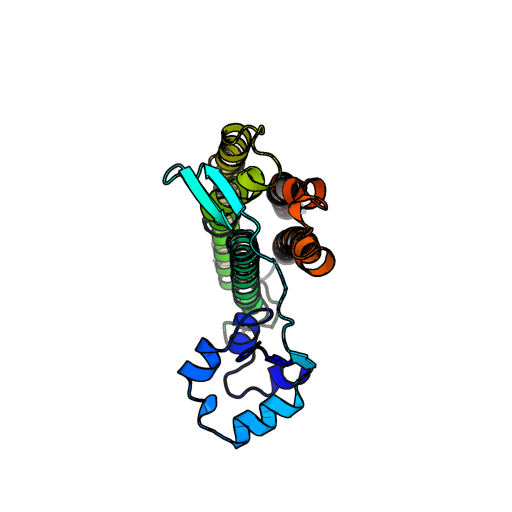-15.314 12.206 -0.133 1.00 94.25 273 HIS A CA 1
ATOM 2130 C C . HIS A 1 273 ? -16.173 11.213 0.672 1.00 94.25 273 HIS A C 1
ATOM 2132 O O . HIS A 1 273 ? -17.158 11.604 1.306 1.00 94.25 273 HIS A O 1
ATOM 2138 N N . GLY A 1 274 ? -15.791 9.934 0.683 1.00 95.50 274 GLY A N 1
ATOM 2139 C CA . GLY A 1 274 ? -16.461 8.894 1.463 1.00 95.50 274 GLY A CA 1
ATOM 2140 C C . GLY A 1 274 ? -16.395 9.139 2.974 1.00 95.50 274 GLY A C 1
ATOM 2141 O O . GLY A 1 274 ? -17.405 8.967 3.667 1.00 95.50 274 GLY A O 1
ATOM 2142 N N . PHE A 1 275 ? -15.255 9.630 3.467 1.00 95.31 275 PHE A N 1
ATOM 2143 C CA . PHE A 1 275 ? -15.056 10.028 4.857 1.00 95.31 275 PHE A CA 1
ATOM 2144 C C . PHE A 1 275 ? -16.113 11.050 5.282 1.00 95.31 275 PHE A C 1
ATOM 2146 O O . PHE A 1 275 ? -16.853 10.805 6.234 1.00 95.31 275 PHE A O 1
ATOM 2153 N N . TYR A 1 276 ? -16.276 12.146 4.533 1.00 93.25 276 TYR A N 1
ATOM 2154 C CA . TYR A 1 276 ? -17.269 13.172 4.867 1.00 93.25 276 TYR A CA 1
ATOM 2155 C C . TYR A 1 276 ? -18.697 12.650 4.884 1.00 93.25 276 TYR A C 1
ATOM 2157 O O . TYR A 1 276 ? -19.464 12.979 5.789 1.00 93.25 276 TYR A O 1
ATOM 2165 N N . ARG A 1 277 ? -19.054 11.818 3.902 1.00 92.62 277 ARG A N 1
ATOM 2166 C CA . ARG A 1 277 ? -20.377 11.190 3.850 1.00 92.62 277 ARG A CA 1
ATOM 2167 C C . ARG A 1 277 ? -20.623 10.324 5.085 1.00 92.62 277 ARG A C 1
ATOM 2169 O O . ARG A 1 277 ? -21.718 10.351 5.640 1.00 92.62 277 ARG A O 1
ATOM 2176 N N . THR A 1 278 ? -19.603 9.589 5.519 1.00 93.06 278 THR A N 1
ATOM 2177 C CA . THR A 1 278 ? -19.684 8.717 6.695 1.00 93.06 278 THR A CA 1
ATOM 2178 C C . THR A 1 278 ? -19.841 9.538 7.967 1.00 93.06 278 THR A C 1
ATOM 2180 O O . THR A 1 278 ? -20.782 9.298 8.713 1.00 93.06 278 THR A O 1
ATOM 2183 N N . MET A 1 279 ? -19.003 10.563 8.156 1.00 88.50 279 MET A N 1
ATOM 2184 C CA . MET A 1 279 ? -19.066 11.464 9.313 1.00 88.50 279 MET A CA 1
ATOM 2185 C C . MET A 1 279 ? -20.397 12.218 9.409 1.00 88.50 279 MET A C 1
ATOM 2187 O O . MET A 1 279 ? -20.911 12.431 10.505 1.00 88.50 279 MET A O 1
ATOM 2191 N N . ALA A 1 280 ? -20.972 12.623 8.273 1.00 85.69 280 ALA A N 1
ATOM 2192 C CA . ALA A 1 280 ? -22.292 13.242 8.246 1.00 85.69 280 ALA A CA 1
ATOM 2193 C C . ALA A 1 280 ? -23.377 12.255 8.707 1.00 85.69 280 ALA A C 1
ATOM 2195 O O . ALA A 1 280 ? -24.177 12.592 9.578 1.00 85.69 280 ALA A O 1
ATOM 2196 N N . ALA A 1 281 ? -23.375 11.026 8.180 1.00 83.69 281 ALA A N 1
ATOM 2197 C CA . ALA A 1 281 ? -24.358 10.002 8.531 1.00 83.69 281 ALA A CA 1
ATOM 2198 C C . ALA A 1 281 ? -24.321 9.627 10.025 1.00 83.69 281 ALA A C 1
ATOM 2200 O O . ALA A 1 281 ? -25.375 9.526 10.654 1.00 83.69 281 ALA A O 1
ATOM 2201 N N . THR A 1 282 ? -23.130 9.483 10.618 1.00 78.75 282 THR A N 1
ATOM 2202 C CA . THR A 1 282 ? -22.986 9.244 12.065 1.00 78.75 282 THR A CA 1
ATOM 2203 C C . THR A 1 282 ? -23.439 10.434 12.903 1.00 78.75 282 THR A C 1
ATOM 2205 O O . THR A 1 282 ? -24.054 10.241 13.952 1.00 78.75 282 THR A O 1
ATOM 2208 N N . HIS A 1 283 ? -23.171 11.665 12.458 1.00 71.69 283 HIS A N 1
ATOM 2209 C CA . HIS A 1 283 ? -23.594 12.861 13.183 1.00 71.69 283 HIS A CA 1
ATOM 2210 C C . HIS A 1 283 ? -25.123 13.003 13.215 1.00 71.69 283 HIS A C 1
ATOM 2212 O O . HIS A 1 283 ? -25.672 13.238 14.294 1.00 71.69 283 HIS A O 1
ATOM 2218 N N . PHE A 1 284 ? -25.808 12.822 12.076 1.00 58.09 284 PHE A N 1
ATOM 2219 C CA . PHE A 1 284 ? -27.275 12.878 11.985 1.00 58.09 284 PHE A CA 1
ATOM 2220 C C . PHE A 1 284 ? -27.950 11.812 12.856 1.00 58.09 284 PHE A C 1
ATOM 2222 O O . PHE A 1 284 ? -28.786 12.152 13.689 1.00 58.09 284 PHE A O 1
ATOM 2229 N N . ALA A 1 285 ? -27.507 10.554 12.763 1.00 59.50 285 ALA A N 1
ATOM 2230 C CA . ALA A 1 285 ? -28.053 9.466 13.577 1.00 59.50 285 ALA A CA 1
ATOM 2231 C C . ALA A 1 285 ? -27.902 9.710 15.091 1.00 59.50 285 ALA A C 1
ATOM 2233 O O . ALA A 1 285 ? -28.721 9.263 15.882 1.00 59.50 285 ALA A O 1
ATOM 2234 N N . SER A 1 286 ? -26.873 10.458 15.504 1.00 58.53 286 SER A N 1
ATOM 2235 C CA . SER A 1 286 ? -26.649 10.804 16.911 1.00 58.53 286 SER A CA 1
ATOM 2236 C C . SER A 1 286 ? -27.477 11.995 17.427 1.00 58.53 286 SER A C 1
ATOM 2238 O O . SER A 1 286 ? -27.481 12.235 18.636 1.00 58.53 286 SER A O 1
ATOM 2240 N N . HIS A 1 287 ? -28.102 12.775 16.533 1.00 57.19 287 HIS A N 1
ATOM 2241 C CA . HIS A 1 287 ? -28.941 13.933 16.872 1.00 57.19 287 HIS A CA 1
ATOM 2242 C C . HIS A 1 287 ? -30.427 13.573 16.933 1.00 57.19 287 HIS A C 1
ATOM 2244 O O . HIS A 1 287 ? -31.083 14.009 17.876 1.00 57.19 287 HIS A O 1
ATOM 2250 N N . ASP A 1 288 ? -30.926 12.732 16.020 1.00 54.22 288 ASP A N 1
ATOM 2251 C CA . ASP A 1 288 ? -32.336 12.300 16.016 1.00 54.22 288 ASP A CA 1
ATOM 2252 C C . ASP A 1 288 ? -32.739 11.586 17.324 1.00 54.22 288 ASP A C 1
ATOM 2254 O O . ASP A 1 288 ? -33.878 11.690 17.770 1.00 54.22 288 ASP A O 1
ATOM 2258 N N . GLU A 1 289 ? -31.797 10.939 18.019 1.00 54.34 289 GLU A N 1
ATOM 2259 C CA . GLU A 1 289 ? -32.058 10.300 19.320 1.00 54.34 289 GLU A CA 1
ATOM 2260 C C . GLU A 1 289 ? -32.261 11.285 20.482 1.00 54.34 289 GLU A C 1
ATOM 2262 O O . GLU A 1 289 ? -32.806 10.904 21.517 1.00 54.34 289 GLU A O 1
ATOM 2267 N N . LYS A 1 290 ? -31.832 12.549 20.349 1.00 50.22 290 LYS A N 1
ATOM 2268 C CA . LYS A 1 290 ? -32.109 13.578 21.366 1.00 50.22 290 LYS A CA 1
ATOM 2269 C C . LYS A 1 290 ? -33.529 14.143 21.264 1.00 50.22 290 LYS A C 1
ATOM 2271 O O . LYS A 1 290 ? -33.950 14.816 22.201 1.00 50.22 290 LYS A O 1
ATOM 2276 N N . GLU A 1 291 ? -34.240 13.896 20.162 1.00 41.38 291 GLU A N 1
ATOM 2277 C CA . GLU A 1 291 ? -35.561 14.480 19.883 1.00 41.38 291 GLU A CA 1
ATOM 2278 C C . GLU A 1 291 ? -36.737 13.500 20.025 1.00 41.38 291 GLU A C 1
ATOM 2280 O O . GLU A 1 291 ? -37.890 13.926 19.960 1.00 41.38 291 GLU A O 1
ATOM 2285 N N . THR A 1 292 ? -36.494 12.214 20.286 1.00 35.22 292 THR A N 1
ATOM 2286 C CA . THR A 1 292 ? -37.563 11.273 20.666 1.00 35.22 292 THR A CA 1
ATOM 2287 C C . THR A 1 292 ? -37.831 11.322 22.179 1.00 35.22 292 THR A C 1
ATOM 2289 O O . THR A 1 292 ? -36.925 10.972 22.939 1.00 35.22 292 THR A O 1
ATOM 2292 N N . PRO A 1 293 ? -39.029 11.767 22.620 1.00 40.56 293 PRO A N 1
ATOM 2293 C CA . PRO A 1 293 ? -39.407 11.852 24.034 1.00 40.56 293 PRO A CA 1
ATOM 2294 C C . PRO A 1 293 ? -39.602 10.488 24.707 1.00 40.56 293 PRO A C 1
ATOM 2296 O O . PRO A 1 293 ? -39.980 9.517 24.0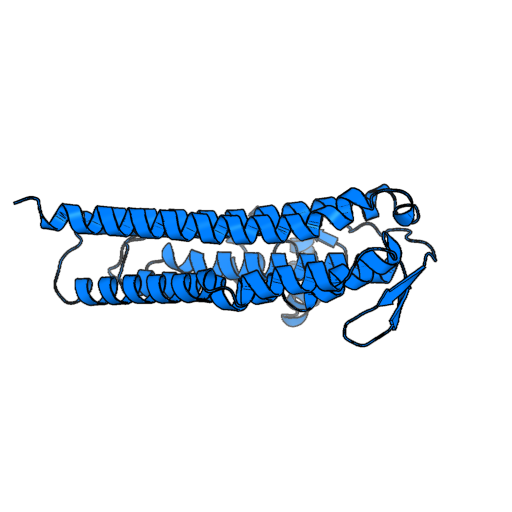09 1.00 40.56 293 PRO A O 1
#

Secondary structure (DSSP, 8-state):
-BTTEEE--TTGGGT-TT-HHHHHTTTTS--HHHHHHTTGGG-HHHHHHHHTTEEEEPPPP--TT-EEEEEETTEEEEEEHHHHHHHHHHHHHHHHHHHHHHHHHHTTTTS-SSTTPPTT---HHHHHHHHHHHHHIIIIIHHHHHSHHHHHHHHHHHHHH-TTS-HHHHHHHHHHHHSSHHHHHHHHHHHHHHHHHHHHHTT----THHHHHHHHHHHHHHHHHHHHHHHHHHHHHHHHHHHHHGGGGGTS-HHHHHHHHHHHHHHHHHHHHHHHHHHHHHHHHHHHTTT--

Sequence (293 aa):
MIRGQVYDLNEFIHLHPGGAKILISSAGMDATTAYEKVEHHLNSEVHAMLDMYKMGSVRRLELGSAWGYALTPAGPKVVSLAEVYRAWVRFLYRVVELENALVNDFSVHGLPLTKQEQPDEVTPLKSALFAETIDRVLGSVIEEILGKDLEYLWCVTTGLWAPDRSLSLHIESNKQLLEGASRVRAREQLKTWNDQLVARSMGDKPRAGDLAIGRGQQALEQQVTTLLSQIKGHLCAALKVFEVHEADSLEHGSDTLLAVFPGIRREVAGFLHGFYRTMAATHFASHDEKETP

Foldseek 3Di:
DAPQWDFDCVVVLPVDPVHNLLVLLQPPHHCNCVCVVVPCVVDPVSVVVRVVGTDGGDDDFCQDFAWFWFQAPVGIDIDGPVRLLVLLVVLLVVLSNLLSVLVSLLVVQQDPPDPPDDGNQDDLVSLVSLLVSVLCCLAVVLCSNLHRSLLRSLRRLCRLAPVPDDSVVLNVLSVCLNVPPLSVVLNVLSVVVSVVRVVVPVDDDDDPLSVLVSVLSVQLSVLSNVLSVQLSVLSVQQSVLCVPQRNNSSVPQSCSSNVSSVSNVVSSVVSSVSSVVSSVSSVVSVVVVVPDD

Radius of gyration: 22.68 Å; chains: 1; bounding box: 60×50×59 Å